Protein AF-A0A8T0W8I3-F1 (afdb_monomer_lite)

Structure (mmCIF, N/CA/C/O backbone):
data_AF-A0A8T0W8I3-F1
#
_entry.id   AF-A0A8T0W8I3-F1
#
loop_
_atom_site.group_PDB
_atom_site.id
_atom_site.type_symbol
_atom_site.label_atom_id
_atom_site.label_alt_id
_atom_site.label_comp_id
_atom_site.label_asym_id
_atom_site.label_entity_id
_atom_site.label_seq_id
_atom_site.pdbx_PDB_ins_code
_atom_site.Cartn_x
_atom_site.Cartn_y
_atom_site.Cartn_z
_atom_site.occupancy
_atom_site.B_iso_or_equiv
_atom_site.auth_seq_id
_atom_site.auth_comp_id
_atom_site.auth_asym_id
_atom_site.auth_atom_id
_atom_site.pdbx_PDB_model_num
ATOM 1 N N . MET A 1 1 ? 23.300 -0.339 -20.618 1.00 36.97 1 MET A N 1
ATOM 2 C CA . MET A 1 1 ? 23.600 0.956 -19.968 1.00 36.97 1 MET A CA 1
ATOM 3 C C . MET A 1 1 ? 23.064 0.899 -18.550 1.00 36.97 1 MET A C 1
ATOM 5 O O . MET A 1 1 ? 21.862 0.746 -18.392 1.00 36.97 1 MET A O 1
ATOM 9 N N . SER A 1 2 ? 23.923 0.963 -17.535 1.00 38.09 2 SER A N 1
ATOM 10 C CA . SER A 1 2 ? 23.492 1.137 -16.144 1.00 38.09 2 SER A CA 1
ATOM 11 C C . SER A 1 2 ? 23.072 2.594 -15.951 1.00 38.09 2 SER A C 1
ATOM 13 O O . SER A 1 2 ? 23.920 3.484 -15.965 1.00 38.09 2 SER A O 1
ATOM 15 N N . ARG A 1 3 ? 21.769 2.856 -15.832 1.00 52.81 3 ARG A N 1
ATOM 16 C CA . ARG A 1 3 ? 21.274 4.161 -15.380 1.00 52.81 3 ARG A CA 1
ATOM 17 C C . ARG A 1 3 ? 21.563 4.256 -13.879 1.00 52.81 3 ARG A C 1
ATOM 19 O O . ARG A 1 3 ? 21.028 3.466 -13.110 1.00 52.81 3 ARG A O 1
ATOM 26 N N . SER A 1 4 ? 22.452 5.159 -13.474 1.00 56.16 4 SER A N 1
ATOM 27 C CA . SER A 1 4 ? 22.693 5.480 -12.063 1.00 56.16 4 SER A CA 1
ATOM 28 C C . SER A 1 4 ? 21.771 6.623 -11.643 1.00 56.16 4 SER A C 1
ATOM 30 O O . SER A 1 4 ? 21.795 7.679 -12.275 1.00 56.16 4 SER A O 1
ATOM 32 N N . TYR A 1 5 ? 20.983 6.429 -10.587 1.00 64.94 5 TYR A N 1
ATOM 33 C CA . TYR A 1 5 ? 20.213 7.504 -9.955 1.00 64.94 5 TYR A CA 1
ATOM 34 C C . TYR A 1 5 ? 21.113 8.322 -9.035 1.00 64.94 5 TYR A C 1
ATOM 36 O O . TYR A 1 5 ? 21.980 7.760 -8.364 1.00 64.94 5 TYR A O 1
ATOM 44 N N . SER A 1 6 ? 20.924 9.643 -9.006 1.00 74.88 6 SER A N 1
ATOM 45 C CA . SER A 1 6 ? 21.631 10.482 -8.041 1.00 74.88 6 SER A CA 1
ATOM 46 C C . SER A 1 6 ? 21.095 10.221 -6.631 1.00 74.88 6 SER A C 1
ATOM 48 O O . SER A 1 6 ? 19.926 9.878 -6.435 1.00 74.88 6 SER A O 1
ATOM 50 N N . VAL A 1 7 ? 21.957 10.415 -5.631 1.00 73.00 7 VAL A N 1
ATOM 51 C CA . VAL A 1 7 ? 21.582 10.346 -4.208 1.00 73.00 7 VAL A CA 1
ATOM 52 C C . VAL A 1 7 ? 20.456 11.339 -3.890 1.00 73.00 7 VAL A C 1
ATOM 54 O O . VAL A 1 7 ? 19.600 11.066 -3.054 1.00 73.00 7 VAL A O 1
ATOM 57 N N . GLU A 1 8 ? 20.420 12.467 -4.598 1.00 75.12 8 GLU A N 1
ATOM 58 C CA . GLU A 1 8 ? 19.401 13.509 -4.462 1.00 75.12 8 GLU A CA 1
ATOM 59 C C . GLU A 1 8 ? 18.028 13.023 -4.938 1.00 75.12 8 GLU A C 1
ATOM 61 O O . GLU A 1 8 ? 17.061 13.116 -4.186 1.00 75.12 8 GLU A O 1
ATOM 66 N N . SER A 1 9 ? 17.939 12.420 -6.131 1.00 71.75 9 SER A N 1
ATOM 67 C CA . SER A 1 9 ? 16.687 11.833 -6.630 1.00 71.75 9 SER A CA 1
ATOM 68 C C . SER A 1 9 ? 16.174 10.720 -5.716 1.00 71.75 9 SER A C 1
ATOM 70 O O . SER A 1 9 ? 14.971 10.606 -5.496 1.00 71.75 9 SER A O 1
ATOM 72 N N . TRP A 1 10 ? 17.086 9.930 -5.142 1.00 72.81 10 TRP A N 1
ATOM 73 C CA . TRP A 1 10 ? 16.738 8.894 -4.172 1.00 72.81 10 TRP A CA 1
ATOM 74 C C . TRP A 1 10 ? 16.180 9.462 -2.868 1.00 72.81 10 TRP A C 1
ATOM 76 O O . TRP A 1 10 ? 15.162 8.995 -2.360 1.00 72.81 10 TRP A O 1
ATOM 86 N N . SER A 1 11 ? 16.839 10.493 -2.342 1.00 74.06 11 SER A N 1
ATOM 87 C CA . SER A 1 11 ? 16.438 11.153 -1.100 1.00 74.06 11 SER A CA 1
ATOM 88 C C . SER A 1 11 ? 15.069 11.812 -1.246 1.00 74.06 11 SER A C 1
ATOM 90 O O . SER A 1 11 ? 14.241 11.679 -0.350 1.00 74.06 11 SER A O 1
ATOM 92 N N . LEU A 1 12 ? 14.801 12.433 -2.398 1.00 75.94 12 LEU A N 1
ATOM 93 C CA . LEU A 1 12 ? 13.505 13.027 -2.731 1.00 75.94 12 LEU A CA 1
ATOM 94 C C . LEU A 1 12 ? 12.388 11.979 -2.828 1.00 75.94 12 LEU A C 1
ATOM 96 O O . LEU A 1 12 ? 11.331 12.167 -2.228 1.00 75.94 12 LEU A O 1
ATOM 100 N N . LEU A 1 13 ? 12.621 10.862 -3.531 1.00 76.69 13 LEU A N 1
ATOM 101 C CA . LEU A 1 13 ? 11.651 9.762 -3.613 1.00 76.69 13 LEU A CA 1
ATOM 102 C C . LEU A 1 13 ? 11.332 9.213 -2.218 1.00 76.69 13 LEU A C 1
ATOM 104 O O . LEU A 1 13 ? 10.164 9.043 -1.868 1.00 76.69 13 LEU A O 1
ATOM 108 N N . ASN A 1 14 ? 12.369 8.968 -1.415 1.00 78.00 14 ASN A N 1
ATOM 109 C CA . ASN A 1 14 ? 12.210 8.472 -0.057 1.00 78.00 14 ASN A CA 1
ATOM 110 C C . ASN A 1 14 ? 11.457 9.471 0.826 1.00 78.00 14 ASN A C 1
ATOM 112 O O . ASN A 1 14 ? 10.532 9.077 1.529 1.00 78.00 14 ASN A O 1
ATOM 116 N N . GLU A 1 15 ? 11.806 10.756 0.793 1.00 76.38 15 GLU A N 1
ATOM 117 C CA . GLU A 1 15 ? 11.135 11.767 1.611 1.00 76.38 15 GLU A CA 1
ATOM 118 C C . GLU A 1 15 ? 9.656 11.930 1.239 1.00 76.38 15 GLU A C 1
ATOM 120 O O . GLU A 1 15 ? 8.814 12.002 2.137 1.00 76.38 15 GLU A O 1
ATOM 125 N N . SER A 1 16 ? 9.346 11.925 -0.059 1.00 74.06 16 SER A N 1
ATOM 126 C CA . SER A 1 16 ? 7.979 12.061 -0.561 1.00 74.06 16 SER A CA 1
ATOM 127 C C . SER A 1 16 ? 7.134 10.825 -0.232 1.00 74.06 16 SER A C 1
ATOM 129 O O . SER A 1 16 ? 6.156 10.909 0.509 1.00 74.06 16 SER A O 1
ATOM 131 N N . MET A 1 17 ? 7.560 9.643 -0.688 1.00 80.00 17 MET A N 1
ATOM 132 C CA . MET A 1 17 ? 6.726 8.438 -0.640 1.00 80.00 17 MET A CA 1
ATOM 133 C C . MET A 1 17 ? 6.703 7.772 0.734 1.00 80.00 17 MET A C 1
ATOM 135 O O . MET A 1 17 ? 5.687 7.198 1.127 1.00 80.00 17 MET A O 1
ATOM 139 N N . SER A 1 18 ? 7.788 7.849 1.515 1.00 78.06 18 SER A N 1
ATOM 140 C CA . SER A 1 18 ? 7.810 7.204 2.835 1.00 78.06 18 SER A CA 1
ATOM 141 C C . SER A 1 18 ? 6.768 7.805 3.782 1.00 78.06 18 SER A C 1
ATOM 143 O O . SER A 1 18 ? 6.254 7.094 4.646 1.00 78.06 18 SER A O 1
ATOM 145 N N . ARG A 1 19 ? 6.414 9.085 3.625 1.00 82.75 19 ARG A N 1
ATOM 146 C CA . ARG A 1 19 ? 5.369 9.767 4.410 1.00 82.75 19 ARG A CA 1
ATOM 147 C C . ARG A 1 19 ? 3.953 9.477 3.912 1.00 82.75 19 ARG A C 1
ATOM 149 O O . ARG A 1 19 ? 2.995 9.766 4.623 1.00 82.75 19 ARG A O 1
ATOM 156 N N . SER A 1 20 ? 3.823 8.875 2.737 1.00 87.31 20 SER A N 1
ATOM 157 C CA . SER A 1 20 ? 2.546 8.474 2.146 1.00 87.31 20 SER A CA 1
ATOM 158 C C . SER A 1 20 ? 2.188 7.021 2.442 1.00 87.31 20 SER A C 1
ATOM 160 O O . SER A 1 20 ? 1.061 6.626 2.178 1.00 87.31 20 SER A O 1
ATOM 162 N N . VAL A 1 21 ? 3.097 6.208 2.993 1.00 89.56 21 VAL A N 1
ATOM 163 C CA . VAL A 1 21 ? 2.846 4.776 3.237 1.00 89.56 21 VAL A CA 1
ATOM 164 C C . VAL A 1 21 ? 2.660 4.427 4.712 1.00 89.56 21 VAL A C 1
ATOM 166 O O . VAL A 1 21 ? 3.321 4.972 5.602 1.00 89.56 21 VAL A O 1
ATOM 169 N N . VAL A 1 22 ? 1.776 3.464 4.961 1.00 89.88 22 VAL A N 1
ATOM 170 C CA . VAL A 1 22 ? 1.473 2.882 6.274 1.00 89.88 22 VAL A CA 1
ATOM 171 C C . VAL A 1 22 ? 1.767 1.384 6.278 1.00 89.88 22 VAL A C 1
ATOM 173 O O . VAL A 1 22 ? 1.615 0.710 5.258 1.00 89.88 22 VAL A O 1
ATOM 176 N N . GLN A 1 23 ? 2.114 0.845 7.444 1.00 90.62 23 GLN A N 1
ATOM 177 C CA . GLN A 1 23 ? 2.124 -0.596 7.662 1.00 90.62 23 GLN A CA 1
ATOM 178 C C . GLN A 1 23 ? 0.716 -1.079 8.005 1.00 90.62 23 GLN A C 1
ATOM 180 O O . GLN A 1 23 ? 0.010 -0.464 8.808 1.00 90.62 23 GLN A O 1
ATOM 185 N N . LEU A 1 24 ? 0.344 -2.219 7.437 1.00 90.81 24 LEU A N 1
ATOM 186 C CA . LEU A 1 24 ? -0.882 -2.938 7.734 1.00 90.81 24 LEU A CA 1
ATOM 187 C C . LEU A 1 24 ? -0.562 -4.258 8.428 1.00 90.81 24 LEU A C 1
ATOM 189 O O . LEU A 1 24 ? 0.403 -4.946 8.090 1.00 90.81 24 LEU A O 1
ATOM 193 N N . ALA A 1 25 ? -1.408 -4.617 9.380 1.00 88.88 25 ALA A N 1
ATOM 194 C CA . ALA A 1 25 ? -1.363 -5.873 10.103 1.00 88.88 25 ALA A CA 1
ATOM 195 C C . ALA A 1 25 ? -2.777 -6.450 10.176 1.00 88.88 25 ALA A C 1
ATOM 197 O O . ALA A 1 25 ? -3.692 -5.818 10.700 1.00 88.88 25 ALA A O 1
ATOM 198 N N . VAL A 1 26 ? -2.967 -7.654 9.650 1.00 87.06 26 VAL A N 1
ATOM 199 C CA . VAL A 1 26 ? -4.217 -8.405 9.785 1.00 87.06 26 VAL A CA 1
ATOM 200 C C . VAL A 1 26 ? -4.067 -9.372 10.949 1.00 87.06 26 VAL A C 1
ATOM 202 O O . VAL A 1 26 ? -3.159 -10.203 10.960 1.00 87.06 26 VAL A O 1
ATOM 205 N N . CYS A 1 27 ? -4.969 -9.281 11.920 1.00 85.25 27 CYS A N 1
ATOM 206 C CA . CYS A 1 27 ? -4.972 -10.085 13.141 1.00 85.25 27 CYS A CA 1
ATOM 207 C C . CYS A 1 27 ? -6.260 -10.911 13.230 1.00 85.25 27 CYS A C 1
ATOM 209 O O . CYS A 1 27 ? -7.306 -10.470 12.763 1.00 85.25 27 CYS A O 1
ATOM 211 N N . LYS A 1 28 ? -6.202 -12.102 13.842 1.00 80.88 28 LYS A N 1
ATOM 212 C CA . LYS A 1 28 ? -7.385 -12.942 14.109 1.00 80.88 28 LYS A CA 1
ATOM 213 C C . LYS A 1 28 ? -7.925 -12.680 15.520 1.00 80.88 28 LYS A C 1
ATOM 215 O O . LYS A 1 28 ? -7.239 -12.961 16.504 1.00 80.88 28 LYS A O 1
ATOM 220 N N . GLY A 1 29 ? -9.163 -12.218 15.627 1.00 71.38 29 GLY A N 1
ATOM 221 C CA . GLY A 1 29 ? -9.808 -11.781 16.864 1.00 71.38 29 GLY A CA 1
ATOM 222 C C . GLY A 1 29 ? -9.094 -10.582 17.491 1.00 71.38 29 GLY A C 1
ATOM 223 O O . GLY A 1 29 ? -8.483 -9.772 16.799 1.00 71.38 29 GLY A O 1
ATOM 224 N N . ASP A 1 30 ? -9.104 -10.509 18.823 1.00 66.50 30 ASP A N 1
ATOM 225 C CA . ASP A 1 30 ? -8.306 -9.543 19.602 1.00 66.50 30 ASP A CA 1
ATOM 226 C C . ASP A 1 30 ? -6.880 -10.044 19.902 1.00 66.50 30 ASP A C 1
ATOM 228 O O . ASP A 1 30 ? -6.172 -9.490 20.746 1.00 66.50 30 ASP A O 1
ATOM 232 N N . ARG A 1 31 ? -6.426 -11.128 19.250 1.00 57.41 31 ARG A N 1
ATOM 233 C CA . ARG A 1 31 ? -5.055 -11.613 19.446 1.00 57.41 31 ARG A CA 1
ATOM 234 C C . ARG A 1 31 ? -4.078 -10.642 18.782 1.00 57.41 31 ARG A C 1
ATOM 236 O O . ARG A 1 31 ? -4.077 -10.488 17.569 1.00 57.41 31 ARG A O 1
ATOM 243 N N . MET A 1 32 ? -3.185 -10.079 19.595 1.00 63.25 32 MET A N 1
ATOM 244 C CA . MET A 1 32 ? -2.124 -9.114 19.247 1.00 63.25 32 MET A CA 1
ATOM 245 C C . MET A 1 32 ? -1.042 -9.643 18.274 1.00 63.25 32 MET A C 1
ATOM 247 O O . MET A 1 32 ? -0.009 -9.000 18.095 1.00 63.25 32 MET A O 1
ATOM 251 N N . LEU A 1 33 ? -1.208 -10.839 17.693 1.00 74.44 33 LEU A N 1
ATOM 252 C CA . LEU A 1 33 ? -0.243 -11.418 16.758 1.00 74.44 33 LEU A CA 1
ATOM 253 C C . LEU A 1 33 ? -0.790 -11.343 15.325 1.00 74.44 33 LEU A C 1
ATOM 255 O O . LEU A 1 33 ? -1.791 -12.004 15.030 1.00 74.44 33 LEU A O 1
ATOM 259 N N . PRO A 1 34 ? -0.134 -10.580 14.435 1.00 79.44 34 PRO A N 1
ATOM 260 C CA . PRO A 1 34 ? -0.536 -10.488 13.041 1.00 79.44 34 PRO A CA 1
ATOM 261 C C . PRO A 1 34 ? -0.335 -11.825 12.332 1.00 79.44 34 PRO A C 1
ATOM 263 O O . PRO A 1 34 ? 0.713 -12.461 12.458 1.00 79.44 34 PRO A O 1
ATOM 266 N N . VAL A 1 35 ? -1.351 -12.239 11.578 1.00 83.50 35 VAL A N 1
ATOM 267 C CA . VAL A 1 35 ? -1.298 -13.401 10.680 1.00 83.50 35 VAL A CA 1
ATOM 268 C C . VAL A 1 35 ? -0.806 -13.020 9.287 1.00 83.50 35 VAL A C 1
ATOM 270 O O . VAL A 1 35 ? -0.357 -13.881 8.539 1.00 83.50 35 VAL A O 1
ATOM 273 N N . HIS A 1 36 ? -0.905 -11.738 8.935 1.00 85.06 36 HIS A N 1
ATOM 274 C CA . HIS A 1 36 ? -0.471 -11.205 7.656 1.00 85.06 36 HIS A CA 1
ATOM 275 C C . HIS A 1 36 ? -0.073 -9.739 7.818 1.00 85.06 36 HIS A C 1
ATOM 277 O O . HIS A 1 36 ? -0.707 -8.997 8.572 1.00 85.06 36 HIS A O 1
ATOM 283 N N . PHE A 1 37 ? 0.978 -9.337 7.114 1.00 87.31 37 PHE A N 1
ATOM 284 C CA . PHE A 1 37 ? 1.423 -7.953 7.032 1.00 87.31 37 PHE A CA 1
ATOM 285 C C . PHE A 1 37 ? 1.183 -7.421 5.631 1.00 87.31 37 PHE A C 1
ATOM 287 O O . PHE A 1 37 ? 1.079 -8.187 4.681 1.00 87.31 37 PHE A O 1
ATOM 294 N N . GLY A 1 38 ? 1.125 -6.105 5.518 1.00 90.88 38 GLY A N 1
ATOM 295 C CA . GLY A 1 38 ? 1.037 -5.434 4.241 1.00 90.88 38 GLY A CA 1
ATOM 296 C C . GLY A 1 38 ? 1.441 -3.981 4.344 1.00 90.88 38 GLY A C 1
ATOM 297 O O . GLY A 1 38 ? 1.817 -3.477 5.407 1.00 90.88 38 GLY A O 1
ATOM 298 N N . THR A 1 39 ? 1.295 -3.303 3.222 1.00 92.81 39 THR A N 1
ATOM 299 C CA . THR A 1 39 ? 1.475 -1.868 3.090 1.00 92.81 39 THR A CA 1
ATOM 300 C C . THR A 1 39 ? 0.191 -1.270 2.524 1.00 92.81 39 THR A C 1
ATOM 302 O O . THR A 1 39 ? -0.533 -1.898 1.747 1.00 92.81 39 THR A O 1
ATOM 305 N N . GLY A 1 40 ? -0.118 -0.054 2.953 1.00 92.31 40 GLY A N 1
ATOM 306 C CA . GLY A 1 40 ? -1.142 0.773 2.334 1.00 92.31 40 GLY A CA 1
ATOM 307 C C . GLY A 1 40 ? -0.588 2.150 2.013 1.00 92.31 40 GLY A C 1
ATOM 308 O O . GLY A 1 40 ? 0.393 2.587 2.620 1.00 92.31 40 GLY A O 1
ATOM 309 N N . ILE A 1 41 ? -1.230 2.836 1.077 1.00 91.25 41 ILE A N 1
ATOM 310 C CA . ILE A 1 41 ? -0.898 4.209 0.706 1.00 91.25 41 ILE A CA 1
ATOM 311 C C . ILE A 1 41 ? -2.009 5.166 1.122 1.00 91.25 41 ILE A C 1
ATOM 313 O O . ILE A 1 41 ? -3.189 4.882 0.946 1.00 91.25 41 ILE A O 1
ATOM 317 N N . ILE A 1 42 ? -1.634 6.295 1.709 1.00 90.38 42 ILE A N 1
ATOM 318 C CA . ILE A 1 42 ? -2.545 7.323 2.197 1.00 90.38 42 ILE A CA 1
ATOM 319 C C . ILE A 1 42 ? -3.049 8.132 1.000 1.00 90.38 42 ILE A C 1
ATOM 321 O O . ILE A 1 42 ? -2.285 8.850 0.356 1.00 90.38 42 ILE A O 1
ATOM 325 N N . LEU A 1 43 ? -4.350 8.036 0.732 1.00 89.12 43 LEU A N 1
ATOM 326 C CA . LEU A 1 43 ? -5.025 8.805 -0.314 1.00 89.12 43 LEU A CA 1
ATOM 327 C C . LEU A 1 43 ? -5.378 10.212 0.158 1.00 89.12 43 LEU A C 1
ATOM 329 O O . LEU A 1 43 ? -5.193 11.183 -0.560 1.00 89.12 43 LEU A O 1
ATOM 333 N N . CYS A 1 44 ? -5.926 10.335 1.365 1.00 87.38 44 CYS A N 1
ATOM 334 C CA . CYS A 1 44 ? -6.351 11.624 1.894 1.00 87.38 44 CYS A CA 1
ATOM 335 C C . CYS A 1 44 ? -6.334 11.646 3.421 1.00 87.38 44 CYS A C 1
ATOM 337 O O . CYS A 1 44 ? -6.375 10.608 4.089 1.00 87.38 44 CYS A O 1
ATOM 339 N N . TYR A 1 45 ? -6.289 12.864 3.956 1.00 87.25 45 TYR A N 1
ATOM 340 C CA . TYR A 1 45 ? -6.515 13.159 5.361 1.00 87.25 45 TYR A CA 1
ATOM 341 C C . TYR A 1 45 ? -7.791 13.976 5.504 1.00 87.25 45 TYR A C 1
ATOM 343 O O . TYR A 1 45 ? -7.946 15.019 4.865 1.00 87.25 45 TYR A O 1
ATOM 351 N N . VAL A 1 46 ? -8.689 13.511 6.362 1.00 85.81 46 VAL A N 1
ATOM 352 C CA . VAL A 1 46 ? -9.891 14.239 6.748 1.00 85.81 46 VAL A CA 1
ATOM 353 C C . VAL A 1 46 ? -9.605 14.885 8.105 1.00 85.81 46 VAL A C 1
ATOM 355 O O . VAL A 1 46 ? -9.27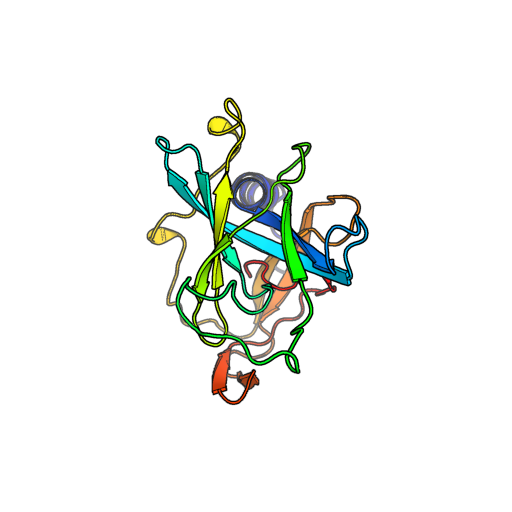8 14.174 9.052 1.00 85.81 46 VAL A O 1
ATOM 358 N N . PRO A 1 47 ? -9.692 16.220 8.237 1.00 81.19 47 PRO A N 1
ATOM 359 C CA . PRO A 1 47 ? -9.396 16.900 9.497 1.00 81.19 47 PRO A CA 1
ATOM 360 C C . PRO A 1 47 ? -10.528 16.795 10.528 1.00 81.19 47 PRO A C 1
ATOM 362 O O . PRO A 1 47 ? -10.286 16.961 11.721 1.00 81.19 47 PRO A O 1
ATOM 365 N N . SER A 1 48 ? -11.764 16.535 10.092 1.00 83.31 48 SER A N 1
ATOM 366 C CA . SER A 1 48 ? -12.917 16.358 10.978 1.00 83.31 48 SER A CA 1
ATOM 367 C C . SER A 1 48 ? -13.925 15.373 10.365 1.00 83.31 48 SER A C 1
ATOM 369 O O . SER A 1 48 ? -14.578 15.732 9.382 1.00 83.31 48 SER A O 1
ATOM 371 N N . PRO A 1 49 ? -14.058 14.143 10.905 1.00 83.06 49 PRO A N 1
ATOM 372 C CA . PRO A 1 49 ? -13.247 13.567 11.988 1.00 83.06 49 PRO A CA 1
ATOM 373 C C . PRO A 1 49 ? -11.782 13.382 11.560 1.00 83.06 49 PRO A C 1
ATOM 375 O O . PRO A 1 49 ? -11.533 13.168 10.382 1.00 83.06 49 PRO A O 1
ATOM 378 N N . SER A 1 50 ? -10.827 13.450 12.499 1.00 88.81 50 SER A N 1
ATOM 379 C CA . SER A 1 50 ? -9.397 13.245 12.204 1.00 88.81 50 SER A CA 1
ATOM 380 C C . SER A 1 50 ? -9.132 11.789 11.798 1.00 88.81 50 SER A C 1
ATOM 382 O O . SER A 1 50 ? -9.057 10.889 12.642 1.00 88.81 50 SER A O 1
ATOM 384 N N . CYS A 1 51 ? -9.048 11.532 10.494 1.00 90.56 51 CYS A N 1
ATOM 385 C CA . CYS A 1 51 ? -8.816 10.199 9.946 1.00 90.56 51 CYS A CA 1
ATOM 386 C C . CYS A 1 51 ? -8.056 10.238 8.619 1.00 90.56 51 CYS A C 1
ATOM 388 O O . CYS A 1 51 ? -7.985 11.262 7.942 1.00 90.56 51 CYS A O 1
ATOM 390 N N . ILE A 1 52 ? -7.483 9.097 8.252 1.00 90.69 52 ILE A N 1
ATOM 391 C CA . ILE A 1 52 ? -6.839 8.881 6.956 1.00 90.69 52 ILE A CA 1
ATOM 392 C C . ILE A 1 52 ? -7.598 7.832 6.156 1.00 90.69 52 ILE A C 1
ATOM 394 O O . ILE A 1 52 ? -8.060 6.836 6.719 1.00 90.69 52 ILE A O 1
ATOM 398 N N . ALA A 1 53 ? -7.683 8.048 4.845 1.00 91.94 53 ALA A N 1
ATOM 399 C CA . ALA A 1 53 ? -8.090 7.028 3.889 1.00 91.94 53 ALA A CA 1
ATOM 400 C C . ALA A 1 53 ? -6.846 6.356 3.303 1.00 91.94 53 ALA A C 1
ATOM 402 O O . ALA A 1 53 ? -5.900 7.033 2.898 1.00 91.94 53 ALA A O 1
ATOM 403 N N . ILE A 1 54 ? -6.849 5.029 3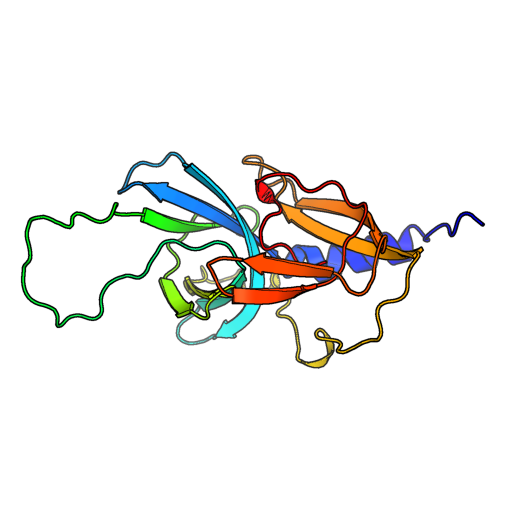.266 1.00 92.69 54 ILE A N 1
ATOM 404 C CA . ILE A 1 54 ? -5.709 4.202 2.882 1.00 92.69 54 ILE A CA 1
ATOM 405 C C . ILE A 1 54 ? -6.148 3.261 1.765 1.00 92.69 54 ILE A C 1
ATOM 407 O O . ILE A 1 54 ? -7.060 2.464 1.969 1.00 92.69 54 ILE A O 1
ATOM 411 N N . LEU A 1 55 ? -5.484 3.312 0.616 1.00 92.75 55 LEU A N 1
ATOM 412 C CA . LEU A 1 55 ? -5.647 2.341 -0.461 1.00 92.75 55 LEU A CA 1
ATOM 413 C C . LEU A 1 55 ? -4.686 1.170 -0.261 1.00 92.75 55 LEU A C 1
ATOM 415 O O . LEU A 1 55 ? -3.512 1.360 0.059 1.00 92.75 55 LEU A O 1
ATOM 419 N N . THR A 1 56 ? -5.179 -0.048 -0.444 1.00 92.44 56 THR A N 1
ATOM 420 C CA . THR A 1 56 ? -4.374 -1.269 -0.350 1.00 92.44 56 THR A CA 1
ATOM 421 C C . THR A 1 56 ? -5.075 -2.432 -1.052 1.00 92.44 56 THR A C 1
ATOM 423 O O . THR A 1 56 ? -6.265 -2.369 -1.350 1.00 92.44 56 THR A O 1
ATOM 426 N N . THR A 1 57 ? -4.360 -3.531 -1.273 1.00 89.12 57 THR A N 1
ATOM 427 C CA . THR A 1 57 ? -4.940 -4.838 -1.631 1.00 89.12 57 THR A CA 1
ATOM 428 C C . THR A 1 57 ? -5.108 -5.756 -0.412 1.00 89.12 57 THR A C 1
ATOM 430 O O . THR A 1 57 ? -5.656 -6.860 -0.520 1.00 89.12 57 THR A O 1
ATOM 433 N N . VAL A 1 58 ? -4.612 -5.327 0.755 1.00 84.56 58 VAL A N 1
ATOM 434 C CA . VAL A 1 58 ? -4.609 -6.089 2.007 1.00 84.56 58 VAL A CA 1
ATOM 435 C C . VAL A 1 58 ? -5.811 -5.705 2.857 1.00 84.56 58 VAL A C 1
ATOM 437 O O . VAL A 1 58 ? -5.886 -4.613 3.411 1.00 84.56 58 VAL A O 1
ATOM 440 N N . THR A 1 59 ? -6.756 -6.629 3.010 1.00 71.69 59 THR A N 1
ATOM 441 C CA . THR A 1 59 ? -7.896 -6.428 3.906 1.00 71.69 59 THR A CA 1
ATOM 442 C C . THR A 1 59 ? -8.457 -7.745 4.43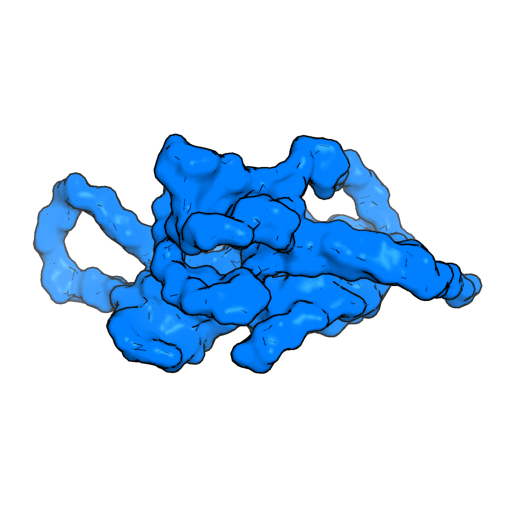1 1.00 71.69 59 THR A C 1
ATOM 444 O O . THR A 1 59 ? -8.294 -8.802 3.819 1.00 71.69 59 THR A O 1
ATOM 447 N N . CYS A 1 60 ? -9.166 -7.660 5.553 1.00 69.00 60 CYS A N 1
ATOM 448 C CA . CYS A 1 60 ? -10.044 -8.710 6.051 1.00 69.00 60 CYS A CA 1
ATOM 449 C C . CYS A 1 60 ? -11.385 -8.636 5.301 1.00 69.00 60 CYS A C 1
ATOM 451 O O . CYS A 1 60 ? -11.826 -7.552 4.916 1.00 69.00 60 CYS A O 1
ATOM 453 N N . ALA A 1 61 ? -12.053 -9.770 5.072 1.00 55.00 61 ALA A N 1
ATOM 454 C CA . ALA A 1 61 ? -13.427 -9.744 4.567 1.00 55.00 61 ALA A CA 1
ATOM 455 C C . ALA A 1 61 ? -14.348 -8.978 5.546 1.00 55.00 61 ALA A C 1
ATOM 457 O O . ALA A 1 61 ? -14.116 -8.993 6.750 1.00 55.00 61 ALA A O 1
ATOM 458 N N . GLU A 1 62 ? -15.334 -8.274 4.992 1.00 53.25 62 GLU A N 1
ATOM 459 C CA . GLU A 1 62 ? -16.103 -7.174 5.592 1.00 53.25 62 GLU A CA 1
ATOM 460 C C . GLU A 1 62 ? -16.691 -7.420 6.991 1.00 53.25 62 GLU A C 1
ATOM 462 O O . GLU A 1 62 ? -17.191 -8.499 7.311 1.00 53.25 62 GLU A O 1
ATOM 467 N N . ASN A 1 63 ? -16.736 -6.337 7.780 1.00 41.56 63 ASN A N 1
ATOM 468 C CA . ASN A 1 63 ? -17.745 -6.171 8.822 1.00 41.56 63 ASN A CA 1
ATOM 469 C C . ASN A 1 63 ? -19.117 -6.165 8.129 1.00 41.56 63 ASN A C 1
ATOM 471 O O . ASN A 1 63 ? -19.349 -5.305 7.283 1.00 41.56 63 ASN A O 1
ATOM 475 N N . ARG A 1 64 ? -20.012 -7.094 8.489 1.00 40.97 64 ARG A N 1
ATOM 476 C CA . ARG A 1 64 ? -21.411 -7.065 8.039 1.00 40.97 64 ARG A CA 1
ATOM 477 C C . ARG A 1 64 ? -22.028 -5.689 8.314 1.00 40.97 64 ARG A C 1
ATOM 479 O O . ARG A 1 64 ? -21.876 -5.150 9.415 1.00 40.97 64 ARG A O 1
ATOM 486 N N . GLU A 1 65 ? -22.771 -5.163 7.343 1.00 36.50 65 GLU A N 1
ATOM 487 C CA . GLU A 1 65 ? -23.792 -4.155 7.610 1.00 36.50 65 GLU A CA 1
ATOM 488 C C . GLU A 1 65 ? -24.739 -4.704 8.690 1.00 36.50 65 GLU A C 1
ATOM 490 O O . GLU A 1 65 ? -25.107 -5.882 8.688 1.00 36.50 65 GLU A O 1
ATOM 495 N N . LYS A 1 66 ? -25.096 -3.872 9.674 1.00 38.69 66 LYS A N 1
ATOM 496 C CA . LYS A 1 66 ? -26.108 -4.227 10.677 1.00 38.69 66 LYS A CA 1
ATOM 497 C C . LYS A 1 66 ? -27.425 -4.509 9.946 1.00 38.69 66 LYS A C 1
ATOM 499 O O . LYS A 1 66 ? -28.092 -3.560 9.548 1.00 38.69 66 LYS A O 1
ATOM 504 N N . GLY A 1 67 ? -27.804 -5.777 9.797 1.00 39.81 67 GLY A N 1
ATOM 505 C CA . GLY A 1 67 ? -29.096 -6.121 9.200 1.00 39.81 67 GLY A CA 1
ATOM 506 C C . GLY A 1 67 ? -29.326 -7.580 8.813 1.00 39.81 67 GLY A C 1
ATOM 507 O O . GLY A 1 67 ? -30.478 -7.937 8.610 1.00 39.81 67 GLY A O 1
ATOM 508 N N . GLU A 1 68 ? -28.301 -8.431 8.733 1.00 39.03 68 GLU A N 1
ATOM 509 C CA . GLU A 1 68 ? -28.513 -9.835 8.350 1.00 39.03 68 GLU A CA 1
ATOM 510 C C . GLU A 1 68 ? -28.560 -10.763 9.566 1.00 39.03 68 GLU A C 1
ATOM 512 O O . GLU A 1 68 ? -27.553 -10.957 10.258 1.00 39.03 68 GLU A O 1
ATOM 517 N N . GLU A 1 69 ? -29.767 -11.288 9.793 1.00 42.25 69 GLU A N 1
ATOM 518 C CA . GLU A 1 69 ? -30.157 -12.237 10.833 1.00 42.25 69 GLU A CA 1
ATOM 519 C C . GLU A 1 69 ? -29.294 -13.509 10.868 1.00 42.25 69 GLU A C 1
ATOM 521 O O . GLU A 1 69 ? -28.580 -13.877 9.930 1.00 42.25 69 GLU A O 1
ATOM 526 N N . ASP A 1 70 ? -29.353 -14.122 12.044 1.00 46.25 70 ASP A N 1
ATOM 527 C CA . ASP A 1 70 ? -28.533 -15.208 12.551 1.00 46.25 70 ASP A CA 1
ATOM 528 C C . ASP A 1 70 ? -28.532 -16.468 11.671 1.00 46.25 70 ASP A C 1
ATOM 530 O O . ASP A 1 70 ? -29.550 -17.126 11.494 1.00 46.25 70 ASP A O 1
ATOM 534 N N . ASP A 1 71 ? -27.332 -16.859 11.233 1.00 42.44 71 ASP A N 1
ATOM 535 C CA . ASP A 1 71 ? -26.993 -18.236 10.864 1.00 42.44 71 ASP A CA 1
ATOM 536 C C . ASP A 1 71 ? -25.736 -18.616 11.666 1.00 42.44 71 ASP A C 1
ATOM 538 O O . ASP A 1 71 ? -24.612 -18.204 11.349 1.00 42.44 71 ASP A O 1
ATOM 542 N N . GLU A 1 72 ? -25.925 -19.377 12.748 1.00 43.75 72 GLU A N 1
ATOM 543 C CA . GLU A 1 72 ? -24.892 -19.740 13.734 1.00 43.75 72 GLU A CA 1
ATOM 544 C C . GLU A 1 72 ? -23.731 -20.601 13.173 1.00 43.75 72 GLU A C 1
ATOM 546 O O . GLU A 1 72 ? -22.736 -20.822 13.866 1.00 43.75 72 GLU A O 1
ATOM 551 N N . GLU A 1 73 ? -23.777 -21.033 11.907 1.00 40.06 73 GLU A N 1
ATOM 552 C CA . GLU A 1 73 ? -22.731 -21.858 11.273 1.00 40.06 73 GLU A CA 1
ATOM 553 C C . GLU A 1 73 ? -21.657 -21.082 10.488 1.00 40.06 73 GLU A C 1
ATOM 555 O O . GLU A 1 73 ? -20.673 -21.671 10.035 1.00 40.06 73 GLU A O 1
ATOM 560 N N . LYS A 1 74 ? -21.750 -19.752 10.371 1.00 43.16 74 LYS A N 1
ATOM 561 C CA . LYS A 1 74 ? -20.684 -18.928 9.767 1.00 43.16 74 LYS A CA 1
ATOM 562 C C . LYS A 1 74 ? -20.102 -17.940 10.771 1.00 43.16 74 LYS A C 1
ATOM 564 O O . LYS A 1 74 ? -20.146 -16.730 10.562 1.00 43.16 74 LYS A O 1
ATOM 569 N N . LYS A 1 75 ? -19.400 -18.450 11.791 1.00 47.12 75 LYS A N 1
ATOM 570 C CA . LYS A 1 75 ? -18.266 -17.712 12.382 1.00 47.12 75 LYS A CA 1
ATOM 571 C C . LYS A 1 75 ? -17.158 -17.601 11.326 1.00 47.12 75 LYS A C 1
ATOM 573 O O . LYS A 1 75 ? -16.125 -18.255 11.429 1.00 47.12 75 LYS A O 1
ATOM 578 N N . LYS A 1 76 ? -17.398 -16.813 10.268 1.00 50.88 76 LYS A N 1
ATOM 579 C CA . LYS A 1 76 ? -16.330 -16.311 9.401 1.00 50.88 76 LYS A CA 1
ATOM 580 C C . LYS A 1 76 ? -15.355 -15.618 10.343 1.00 50.88 76 LYS A C 1
ATOM 582 O O . LYS A 1 76 ? -15.760 -14.756 11.116 1.00 50.88 76 LYS A O 1
ATOM 587 N N . ASP A 1 77 ? -14.128 -16.115 10.356 1.00 55.06 77 ASP A N 1
ATOM 588 C CA . ASP A 1 77 ? -13.066 -15.705 11.262 1.00 55.06 77 ASP A CA 1
ATOM 589 C C . ASP A 1 77 ? -13.056 -14.181 11.508 1.00 55.06 77 ASP A C 1
ATOM 591 O O . ASP A 1 77 ? -13.043 -13.407 10.553 1.00 55.06 77 ASP A O 1
ATOM 595 N N . ASP A 1 78 ? -13.062 -13.762 12.783 1.00 75.62 78 ASP A N 1
ATOM 596 C CA . ASP A 1 78 ? -13.067 -12.353 13.230 1.00 75.62 78 ASP A CA 1
ATOM 597 C C . ASP A 1 78 ? -11.728 -11.670 12.910 1.00 75.62 78 ASP A C 1
ATOM 599 O O . ASP A 1 78 ? -10.936 -11.375 13.799 1.00 75.62 78 ASP A O 1
ATOM 603 N N . TYR A 1 79 ? -11.389 -11.505 11.636 1.00 81.31 79 TYR A N 1
ATOM 604 C CA . TYR A 1 79 ? -10.157 -10.841 11.236 1.00 81.31 79 TYR A CA 1
ATOM 605 C C . TYR A 1 79 ? -10.316 -9.318 11.304 1.00 81.31 79 TYR A C 1
ATOM 607 O O . TYR A 1 79 ? -11.286 -8.749 10.802 1.00 81.31 79 TYR A O 1
ATOM 615 N N . LYS A 1 80 ? -9.337 -8.644 11.912 1.00 85.50 80 LYS A N 1
ATOM 616 C CA . LYS A 1 80 ? -9.295 -7.185 12.070 1.00 85.50 80 LYS A CA 1
ATOM 617 C C . LYS A 1 80 ? -8.020 -6.639 11.440 1.00 85.50 80 LYS A C 1
ATOM 619 O O . LYS A 1 80 ? -6.936 -7.173 11.67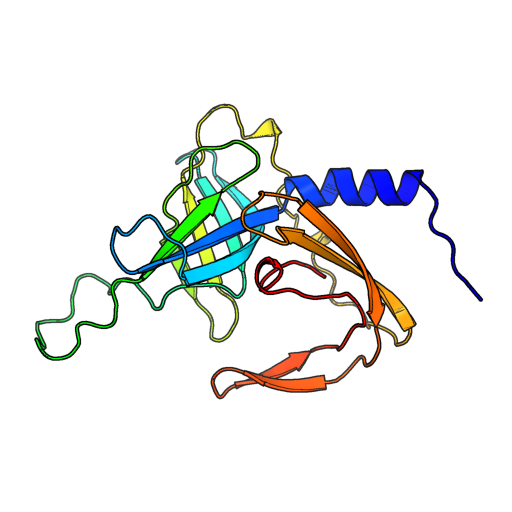5 1.00 85.50 80 LYS A O 1
ATOM 624 N N . THR A 1 81 ? -8.152 -5.557 10.675 1.00 88.69 81 THR A N 1
ATOM 625 C CA . THR A 1 81 ? -7.009 -4.834 10.108 1.00 88.69 81 THR A CA 1
ATOM 626 C C . THR A 1 81 ? -6.596 -3.702 11.042 1.00 88.69 81 THR A C 1
ATOM 628 O O . THR A 1 81 ? -7.415 -2.869 11.437 1.00 88.69 81 THR A O 1
ATOM 631 N N . PHE A 1 82 ? -5.313 -3.659 11.368 1.00 88.38 82 PHE A N 1
ATOM 632 C CA . PHE A 1 82 ? -4.666 -2.600 12.123 1.00 88.38 82 PHE A CA 1
ATOM 633 C C . PHE A 1 82 ? -3.676 -1.866 11.227 1.00 88.38 82 PHE A C 1
ATOM 635 O O . PHE A 1 82 ? -3.027 -2.461 10.366 1.00 88.38 82 PHE A O 1
ATOM 642 N N . VAL A 1 83 ? -3.587 -0.561 11.431 1.00 88.56 83 VAL A N 1
ATOM 643 C CA . VAL A 1 83 ? -2.702 0.347 10.714 1.00 88.56 83 VAL A CA 1
ATOM 644 C C . VAL A 1 83 ? -1.682 0.891 11.696 1.00 88.56 83 VAL A C 1
ATOM 646 O O . VAL A 1 83 ? -2.036 1.306 12.803 1.00 88.56 83 VAL A O 1
ATOM 649 N N . LYS A 1 84 ? -0.426 0.941 11.261 1.00 86.25 84 LYS A N 1
ATOM 650 C CA . LYS A 1 84 ? 0.660 1.613 11.965 1.00 86.25 84 LYS A CA 1
ATOM 651 C C . LYS A 1 84 ? 1.369 2.585 11.032 1.00 86.25 84 LYS A C 1
ATOM 653 O O . LYS A 1 84 ? 1.705 2.240 9.901 1.00 86.25 84 LYS A O 1
ATOM 658 N N . PHE A 1 85 ? 1.619 3.797 11.511 1.00 77.81 85 PHE A N 1
ATOM 659 C CA . PHE A 1 85 ? 2.351 4.819 10.769 1.00 77.81 85 PHE A CA 1
ATOM 660 C C . PHE A 1 85 ? 3.525 5.324 11.605 1.00 77.81 85 PHE A C 1
ATOM 662 O O . PHE A 1 85 ? 3.320 5.885 12.675 1.00 77.81 85 PHE A O 1
ATOM 669 N N . GLY A 1 86 ? 4.758 5.115 11.134 1.00 73.00 86 GLY A N 1
ATOM 670 C CA . GLY A 1 86 ? 5.959 5.468 11.901 1.00 73.00 86 GLY A CA 1
ATOM 671 C C . GLY A 1 86 ? 5.936 4.860 13.309 1.00 73.00 86 GLY A C 1
ATOM 672 O O . GLY A 1 86 ? 5.584 3.694 13.478 1.00 73.00 86 GLY A O 1
ATOM 673 N N . ASP A 1 87 ? 6.244 5.676 14.316 1.00 68.88 87 ASP A N 1
ATOM 674 C CA . ASP A 1 87 ? 6.249 5.269 15.727 1.00 68.88 87 ASP A CA 1
ATOM 675 C C . ASP A 1 87 ? 4.860 5.318 16.393 1.00 68.88 87 ASP A C 1
ATOM 677 O O . ASP A 1 87 ? 4.756 5.245 17.619 1.00 68.88 87 ASP A O 1
ATOM 681 N N . PHE A 1 88 ? 3.776 5.474 15.624 1.00 68.06 88 PHE A N 1
ATOM 682 C CA . PHE A 1 88 ? 2.442 5.645 16.205 1.00 68.06 88 PHE A CA 1
ATOM 683 C C . PHE A 1 88 ? 1.927 4.356 16.829 1.00 68.06 88 PHE A C 1
ATOM 685 O O . PHE A 1 88 ? 2.285 3.239 16.445 1.00 68.06 88 PHE A O 1
ATOM 692 N N . GLU A 1 89 ? 1.017 4.543 17.781 1.00 74.75 89 GLU A N 1
ATOM 693 C CA . GLU A 1 89 ? 0.191 3.466 18.298 1.00 74.75 89 GLU A CA 1
ATOM 694 C C . GLU A 1 89 ? -0.636 2.854 17.161 1.00 74.75 89 GLU A C 1
ATOM 696 O O . GLU A 1 89 ? -1.208 3.570 16.336 1.00 74.75 89 GLU A O 1
ATOM 701 N N . GLU A 1 90 ? -0.710 1.527 17.136 1.00 83.88 90 GLU A N 1
ATOM 702 C CA . GLU A 1 90 ? -1.531 0.795 16.177 1.00 83.88 90 GLU A CA 1
ATOM 703 C C . GLU A 1 90 ? -3.004 1.183 16.338 1.00 83.88 90 GLU A C 1
ATOM 705 O O . GLU A 1 90 ? -3.551 1.202 17.445 1.00 83.88 90 GLU A O 1
ATOM 710 N N . LYS A 1 91 ? -3.667 1.498 15.224 1.00 87.50 91 LYS A N 1
ATOM 711 C CA . LYS A 1 91 ? -5.090 1.849 15.206 1.00 87.50 91 LYS A CA 1
ATOM 712 C C . LYS A 1 91 ? -5.866 0.864 14.360 1.00 87.50 91 LYS A C 1
ATOM 714 O O . LYS A 1 91 ? -5.418 0.442 13.298 1.00 87.50 91 LYS A O 1
ATOM 719 N N . ARG A 1 92 ? -7.061 0.505 14.827 1.00 88.56 92 ARG A N 1
ATOM 720 C CA . ARG A 1 92 ? -7.980 -0.315 14.040 1.00 88.56 92 ARG A CA 1
ATOM 721 C C . ARG A 1 92 ? -8.436 0.476 12.818 1.00 88.56 92 ARG A C 1
ATOM 723 O O . ARG A 1 92 ? -8.887 1.613 12.956 1.00 88.56 92 ARG A O 1
ATOM 730 N N . ALA A 1 93 ? -8.348 -0.153 11.655 1.00 90.38 93 ALA A N 1
ATOM 731 C CA . ALA A 1 93 ? -8.882 0.369 10.413 1.00 90.38 93 ALA A CA 1
ATOM 732 C C . ALA A 1 93 ? -10.189 -0.329 10.047 1.00 90.38 93 ALA A C 1
ATOM 734 O O . ALA A 1 93 ? -10.421 -1.495 10.382 1.00 90.38 93 ALA A O 1
ATOM 735 N N . PHE A 1 94 ? -11.043 0.402 9.348 1.00 90.06 94 PHE A N 1
ATOM 736 C CA . PHE A 1 94 ? -12.354 -0.050 8.916 1.00 90.06 94 PHE A CA 1
ATOM 737 C C . PHE A 1 94 ? -12.415 -0.032 7.398 1.00 90.06 94 PHE A C 1
ATOM 739 O O . PHE A 1 94 ? -11.902 0.888 6.771 1.00 90.06 94 PHE A O 1
ATOM 746 N N . VAL A 1 95 ? -13.042 -1.044 6.809 1.00 88.88 95 VAL A N 1
ATOM 747 C CA . VAL A 1 95 ? -13.318 -1.056 5.371 1.00 88.88 95 VAL A CA 1
ATOM 748 C C . VAL A 1 95 ? -14.350 0.030 5.080 1.00 88.88 95 VAL A C 1
ATOM 750 O O . VAL A 1 95 ? -15.432 0.007 5.659 1.00 88.88 95 VAL A O 1
ATOM 753 N N . PHE A 1 96 ? -13.987 0.990 4.232 1.00 87.88 96 PHE A N 1
ATOM 754 C CA . PHE A 1 96 ? -14.883 2.046 3.762 1.00 87.88 96 PHE A CA 1
ATOM 755 C C . PHE A 1 96 ? -15.450 1.715 2.386 1.00 87.88 96 PHE A C 1
ATOM 757 O O . PHE A 1 96 ? -16.651 1.816 2.170 1.00 87.88 96 PHE A O 1
ATOM 764 N N . LEU A 1 97 ? -14.578 1.288 1.474 1.00 87.00 97 LEU A N 1
ATOM 765 C CA . LEU A 1 97 ? -14.949 0.821 0.147 1.00 87.00 97 LEU A CA 1
ATOM 766 C C . LEU A 1 97 ? -14.126 -0.419 -0.166 1.00 87.00 97 LEU A C 1
ATOM 768 O O . LEU A 1 97 ? -12.926 -0.461 0.115 1.00 87.00 97 LEU A O 1
ATOM 772 N N . LYS A 1 98 ? -14.759 -1.417 -0.764 1.00 85.06 98 LYS A N 1
ATOM 773 C CA . LYS A 1 98 ? -14.082 -2.612 -1.231 1.00 85.06 98 LYS A CA 1
ATOM 774 C C . LYS A 1 98 ? -14.499 -2.883 -2.662 1.00 85.06 98 LYS A C 1
ATOM 776 O O . LYS A 1 98 ? -15.681 -3.008 -2.952 1.00 85.06 98 LYS A O 1
ATOM 781 N N . ASP A 1 99 ? -13.497 -2.965 -3.515 1.00 84.00 99 ASP A N 1
ATOM 782 C CA . ASP A 1 99 ? -13.605 -3.541 -4.840 1.00 84.00 99 ASP A CA 1
ATOM 783 C C . ASP A 1 99 ? -13.037 -4.970 -4.800 1.00 84.00 99 ASP A C 1
ATOM 785 O O . ASP A 1 99 ? -12.538 -5.444 -3.767 1.00 84.00 99 ASP A O 1
ATOM 789 N N . SER A 1 100 ? -13.109 -5.686 -5.910 1.00 76.94 100 SER A N 1
ATOM 790 C CA . SER A 1 100 ? -12.638 -7.066 -6.019 1.00 76.94 100 SER A CA 1
ATOM 791 C C . SER A 1 100 ? -11.187 -7.264 -5.563 1.00 76.94 100 SER A C 1
ATOM 793 O O . SER A 1 100 ? -10.855 -8.213 -4.832 1.00 76.94 100 SER A O 1
ATOM 795 N N . ILE A 1 101 ? -10.320 -6.319 -5.927 1.00 82.88 101 ILE A N 1
ATOM 796 C CA . ILE A 1 101 ? -8.875 -6.355 -5.677 1.00 82.88 101 ILE A CA 1
ATOM 797 C C . ILE A 1 101 ? -8.468 -5.264 -4.694 1.00 82.88 101 ILE A C 1
ATOM 799 O O . ILE A 1 101 ? -7.748 -5.545 -3.730 1.00 82.88 101 ILE A O 1
ATOM 803 N N . LEU A 1 102 ? -8.928 -4.035 -4.932 1.00 87.69 102 LEU A N 1
ATOM 804 C CA . LEU A 1 102 ? -8.560 -2.861 -4.152 1.00 87.69 102 LEU A CA 1
ATOM 805 C C . LEU A 1 102 ? -9.511 -2.652 -2.978 1.00 87.69 102 LEU A C 1
ATOM 807 O O . LEU A 1 102 ? -10.694 -2.977 -3.005 1.00 87.69 102 LEU A O 1
ATOM 811 N N . THR A 1 103 ? -8.986 -2.103 -1.897 1.00 90.88 103 THR A N 1
ATOM 812 C CA . THR A 1 103 ? -9.762 -1.760 -0.713 1.00 90.88 103 THR A CA 1
ATOM 813 C C . THR A 1 103 ? -9.310 -0.412 -0.193 1.00 90.88 103 THR A C 1
ATOM 815 O O . THR A 1 103 ? -8.115 -0.157 -0.039 1.00 90.88 103 THR A O 1
ATOM 818 N N . VAL A 1 104 ? -10.287 0.435 0.110 1.00 92.19 104 VAL A N 1
ATOM 819 C CA . VAL A 1 104 ? -10.090 1.676 0.844 1.00 92.19 104 VAL A CA 1
ATOM 820 C C . VAL A 1 104 ? -10.438 1.424 2.303 1.00 92.19 104 VAL A C 1
ATOM 822 O O . VAL A 1 104 ? -11.577 1.102 2.654 1.00 92.19 104 VAL A O 1
ATOM 825 N N . LEU A 1 105 ? -9.436 1.575 3.157 1.00 92.94 105 LEU A N 1
ATOM 826 C CA . LEU A 1 105 ? -9.561 1.524 4.603 1.00 92.94 105 LEU A CA 1
ATOM 827 C C . LEU A 1 105 ? -9.607 2.941 5.172 1.00 92.94 105 LEU A C 1
ATOM 829 O O . LEU A 1 105 ? -8.950 3.843 4.661 1.00 92.94 105 LEU A O 1
ATOM 833 N N . VAL A 1 106 ? -10.325 3.127 6.273 1.00 92.44 106 VAL A N 1
ATOM 834 C CA . VAL A 1 106 ? -10.309 4.359 7.063 1.00 92.44 106 VAL A CA 1
ATOM 835 C C . VAL A 1 106 ? -9.788 4.043 8.455 1.00 92.44 106 VAL A C 1
ATOM 837 O O . VAL A 1 106 ? -10.290 3.137 9.123 1.00 92.44 106 VAL A O 1
ATOM 840 N N . ALA A 1 107 ? -8.782 4.792 8.898 1.00 90.69 107 ALA A N 1
ATOM 841 C CA . ALA A 1 107 ? -8.211 4.672 10.234 1.00 90.69 107 ALA A CA 1
ATOM 842 C C . ALA A 1 107 ? -8.230 6.031 10.949 1.00 90.69 107 ALA A C 1
ATOM 844 O O . ALA A 1 107 ? -7.943 7.054 10.318 1.00 90.69 107 ALA A O 1
ATOM 845 N N . PRO A 1 108 ? -8.560 6.071 12.253 1.00 89.88 108 PRO A N 1
ATOM 846 C CA . PRO A 1 108 ? -8.469 7.299 13.028 1.00 89.88 108 PRO A CA 1
ATOM 847 C C . PRO A 1 108 ? -7.009 7.744 13.110 1.00 89.88 108 PRO A C 1
ATOM 849 O O . PRO A 1 108 ? -6.115 6.925 13.337 1.00 89.88 108 PRO A O 1
ATOM 852 N N . MET A 1 109 ? -6.779 9.043 12.951 1.00 83.62 109 MET A N 1
ATOM 853 C CA . MET A 1 109 ? -5.451 9.630 13.069 1.00 83.62 109 MET A CA 1
ATOM 854 C C . MET A 1 109 ? -5.285 10.222 14.476 1.00 83.62 109 MET A C 1
ATOM 856 O O . MET A 1 109 ? -6.170 10.949 14.934 1.00 83.62 109 MET A O 1
ATOM 860 N N . PRO A 1 110 ? -4.191 9.929 15.203 1.00 69.94 110 PRO A N 1
ATOM 861 C CA . PRO A 1 110 ? -3.903 10.643 16.437 1.00 69.94 110 PRO A CA 1
ATOM 862 C C . PRO A 1 110 ? -3.539 12.098 16.108 1.00 69.94 110 PRO A C 1
ATOM 864 O O . PRO A 1 110 ? -2.796 12.359 15.162 1.00 69.94 110 PRO A O 1
ATOM 867 N N . GLY A 1 111 ? -4.057 13.046 16.891 1.00 72.81 111 GLY A N 1
ATOM 868 C CA . GLY A 1 111 ? -3.795 14.468 16.666 1.00 72.81 111 GLY A CA 1
ATOM 869 C C . GLY A 1 111 ? -2.307 14.820 16.768 1.00 72.81 111 GLY A C 1
ATOM 870 O O . GLY A 1 111 ? -1.585 14.254 17.590 1.00 72.81 111 GLY A O 1
ATOM 871 N N . GLY A 1 112 ? -1.856 15.776 15.954 1.00 71.75 112 GLY A N 1
ATOM 872 C CA . GLY A 1 112 ? -0.474 16.276 15.938 1.00 71.75 112 GLY A CA 1
ATOM 873 C C . GLY A 1 112 ? 0.443 15.603 14.911 1.00 71.75 112 GLY A C 1
ATOM 874 O O . GLY A 1 112 ? 1.595 16.013 14.756 1.00 71.75 112 GLY A O 1
ATOM 875 N N . TYR A 1 113 ? -0.059 14.602 14.191 1.00 72.94 113 TYR A N 1
ATOM 876 C CA . TYR A 1 113 ? 0.687 13.850 13.182 1.00 72.94 113 TYR A CA 1
ATOM 877 C C . TYR A 1 113 ? 0.305 14.179 11.738 1.00 72.94 113 TYR A C 1
ATOM 879 O O . TYR A 1 113 ? 0.881 13.629 10.798 1.00 72.94 113 TYR A O 1
ATOM 887 N N . GLU A 1 114 ? -0.608 15.125 11.548 1.00 75.75 114 GLU A N 1
ATOM 888 C CA . GLU A 1 114 ? -1.110 15.562 10.243 1.00 75.75 114 GLU A CA 1
ATOM 889 C C . GLU A 1 114 ? 0.014 16.115 9.359 1.00 75.75 114 GLU A C 1
ATOM 891 O O . GLU A 1 114 ? -0.022 15.991 8.143 1.00 75.75 114 GLU A O 1
ATOM 896 N N . LYS A 1 115 ? 1.048 16.696 9.976 1.00 74.75 115 LYS A N 1
ATOM 897 C CA . LYS A 1 115 ? 2.214 17.257 9.276 1.00 74.75 115 LYS A CA 1
ATOM 898 C C . LYS A 1 115 ? 3.190 16.196 8.767 1.00 74.75 115 LYS A C 1
ATOM 900 O O . LYS A 1 115 ? 4.061 16.512 7.962 1.00 74.75 115 LYS A O 1
ATOM 905 N N . ASN A 1 116 ? 3.077 14.966 9.266 1.00 76.31 116 ASN A N 1
ATOM 906 C CA . ASN A 1 116 ? 4.008 13.884 8.951 1.00 76.31 116 ASN A CA 1
ATOM 907 C C . ASN A 1 116 ? 3.528 13.018 7.789 1.00 76.31 116 ASN A C 1
ATOM 909 O O . ASN A 1 116 ? 4.279 12.147 7.357 1.00 76.31 116 ASN A O 1
ATOM 913 N N . ILE A 1 117 ? 2.311 13.255 7.298 1.00 78.75 117 ILE A N 1
ATOM 914 C CA . ILE A 1 117 ? 1.744 12.558 6.152 1.00 78.75 117 ILE A CA 1
ATOM 915 C C . ILE A 1 117 ? 1.762 13.441 4.914 1.00 78.75 117 ILE A C 1
ATOM 917 O O . ILE A 1 117 ? 1.556 14.651 4.987 1.00 78.75 117 ILE A O 1
ATOM 921 N N . ILE A 1 118 ? 1.974 12.807 3.769 1.00 81.88 118 ILE A N 1
ATOM 922 C CA . ILE A 1 118 ? 1.800 13.425 2.458 1.00 81.88 118 ILE A CA 1
ATOM 923 C C . ILE A 1 118 ? 0.746 12.582 1.744 1.00 81.88 118 ILE A C 1
ATOM 925 O O . ILE A 1 118 ? 1.072 11.491 1.276 1.00 81.88 118 ILE A O 1
ATOM 929 N N . PRO A 1 119 ? -0.532 12.997 1.734 1.00 77.69 119 PRO A N 1
ATOM 930 C CA . PRO A 1 119 ? -1.528 12.316 0.926 1.00 77.69 119 PRO A CA 1
ATOM 931 C C . PRO A 1 119 ? -1.148 12.384 -0.551 1.00 77.69 119 PRO A C 1
ATOM 933 O O . PRO A 1 119 ? -0.614 13.401 -0.994 1.00 77.69 119 PRO A O 1
ATOM 936 N N . LEU A 1 120 ? -1.440 11.323 -1.298 1.00 78.38 120 LEU A N 1
ATOM 937 C CA . LEU A 1 120 ? -1.317 11.382 -2.748 1.00 78.38 120 LEU A CA 1
ATOM 938 C C . LEU A 1 120 ? -2.382 12.311 -3.336 1.00 78.38 120 LEU A C 1
ATOM 940 O O . LEU A 1 120 ? -3.563 12.207 -3.007 1.00 78.38 120 LEU A O 1
ATOM 944 N N . ASP A 1 121 ? -1.966 13.199 -4.229 1.00 70.44 121 ASP A N 1
ATOM 945 C CA . ASP A 1 121 ? -2.881 13.979 -5.056 1.00 70.44 121 ASP A CA 1
ATOM 946 C C . ASP A 1 121 ? -3.271 13.209 -6.329 1.00 70.44 121 ASP A C 1
ATOM 948 O O . ASP A 1 121 ? -2.733 12.146 -6.637 1.00 70.44 121 ASP A O 1
ATOM 952 N N . GLY A 1 122 ? -4.247 13.728 -7.080 1.00 64.31 122 GLY A N 1
ATOM 953 C CA . GLY A 1 122 ? -4.676 13.101 -8.336 1.00 64.31 122 GLY A CA 1
ATOM 954 C C . GLY A 1 122 ? -3.558 13.019 -9.381 1.00 64.31 122 GLY A C 1
ATOM 955 O O . GLY A 1 122 ? -3.550 12.095 -10.184 1.00 64.31 122 GLY A O 1
ATOM 956 N N . GLU A 1 123 ? -2.589 13.938 -9.332 1.00 66.06 123 GLU A N 1
ATOM 957 C CA . GLU A 1 123 ? -1.408 13.939 -10.206 1.00 66.06 123 GLU A CA 1
ATOM 958 C C . GLU A 1 123 ? -0.387 12.861 -9.820 1.00 66.06 123 GLU A C 1
ATOM 960 O O . GLU A 1 123 ? 0.511 12.564 -10.598 1.00 66.06 123 GLU A O 1
ATOM 965 N N . SER A 1 124 ? -0.527 12.229 -8.655 1.00 68.94 124 SER A N 1
ATOM 966 C CA . SER A 1 124 ? 0.297 11.092 -8.241 1.00 68.94 124 SER A CA 1
ATOM 967 C C . SER A 1 124 ? -0.111 9.778 -8.920 1.00 68.94 124 SER A C 1
ATOM 969 O O . SER A 1 124 ? 0.642 8.804 -8.866 1.00 68.94 124 SER A O 1
ATOM 971 N N . PHE A 1 125 ? -1.285 9.732 -9.561 1.00 73.19 125 PHE A N 1
ATOM 972 C CA . PHE A 1 125 ? -1.784 8.567 -10.291 1.00 73.19 125 PHE A CA 1
ATOM 973 C C . PHE A 1 125 ? -1.646 8.799 -11.792 1.00 73.19 125 PHE A C 1
ATOM 975 O O . PHE A 1 125 ? -2.357 9.610 -12.382 1.00 73.19 125 PHE A O 1
ATOM 982 N N . TYR A 1 126 ? -0.737 8.061 -12.421 1.00 68.44 126 TYR A N 1
ATOM 983 C CA . TYR A 1 126 ? -0.487 8.174 -13.850 1.00 68.44 126 TYR A CA 1
ATOM 984 C C . TYR A 1 126 ? -1.032 6.956 -14.592 1.00 68.44 126 TYR A C 1
ATOM 986 O O . TYR A 1 126 ? -0.566 5.837 -14.387 1.00 68.44 126 TYR A O 1
ATOM 994 N N . GLU A 1 127 ? -1.955 7.186 -15.525 1.00 64.56 127 GLU A N 1
ATOM 995 C CA . GLU A 1 127 ? -2.176 6.263 -16.639 1.00 64.56 127 GLU A CA 1
ATOM 996 C C . GLU A 1 127 ? -1.060 6.496 -17.664 1.00 64.56 127 GLU A C 1
ATOM 998 O O . GLU A 1 127 ? -1.192 7.282 -18.603 1.00 64.56 127 GLU A O 1
ATOM 1003 N N . THR A 1 128 ? 0.101 5.882 -17.443 1.00 64.75 128 THR A N 1
ATOM 1004 C CA . THR A 1 128 ? 1.208 5.914 -18.405 1.00 64.75 128 THR A CA 1
ATOM 1005 C C . THR A 1 128 ? 1.347 4.581 -19.117 1.00 64.75 128 THR A C 1
ATOM 1007 O O . THR A 1 128 ? 1.068 3.514 -18.573 1.00 64.75 128 THR A O 1
ATOM 1010 N N . ASN A 1 129 ? 1.841 4.641 -20.354 1.00 70.75 129 ASN A N 1
ATOM 1011 C CA . ASN A 1 129 ? 2.345 3.455 -21.031 1.00 70.75 129 ASN A CA 1
ATOM 1012 C C . ASN A 1 129 ? 3.632 3.019 -20.325 1.00 70.75 129 ASN A C 1
ATOM 1014 O O . ASN A 1 129 ? 4.703 3.561 -20.602 1.00 70.75 129 ASN A O 1
ATOM 1018 N N . ILE A 1 130 ? 3.508 2.067 -19.402 1.00 80.12 130 ILE A N 1
ATOM 1019 C CA . ILE A 1 130 ? 4.641 1.432 -18.730 1.00 80.12 130 ILE A CA 1
ATOM 1020 C C . ILE A 1 130 ? 5.451 0.684 -19.791 1.00 80.12 130 ILE A C 1
ATOM 1022 O O . ILE A 1 130 ? 4.920 -0.185 -20.485 1.00 80.12 130 ILE A O 1
ATOM 1026 N N . ASN A 1 131 ? 6.742 0.989 -19.928 1.00 85.44 131 ASN A N 1
ATOM 1027 C CA . ASN A 1 131 ? 7.611 0.329 -20.903 1.00 85.44 131 ASN A CA 1
ATOM 1028 C C . ASN A 1 131 ? 8.528 -0.704 -20.252 1.00 85.44 131 ASN A C 1
ATOM 1030 O O . ASN A 1 131 ? 9.006 -0.569 -19.126 1.00 85.44 131 ASN A O 1
ATOM 1034 N N . LYS A 1 132 ? 8.854 -1.749 -21.013 1.00 86.75 132 LYS A N 1
ATOM 1035 C CA . LYS A 1 132 ? 9.778 -2.782 -20.558 1.00 86.75 132 LYS A CA 1
ATOM 1036 C C . LYS A 1 132 ? 11.149 -2.169 -20.284 1.00 86.75 132 LYS A C 1
ATOM 1038 O O . LYS A 1 132 ? 11.685 -1.422 -21.099 1.00 86.75 132 LYS A O 1
ATOM 1043 N N . SER A 1 133 ? 11.776 -2.598 -19.195 1.00 87.56 133 SER A N 1
ATOM 1044 C CA . SER A 1 133 ? 13.057 -2.093 -18.684 1.00 87.56 133 SER A CA 1
ATOM 1045 C C . SER A 1 133 ? 12.998 -0.683 -18.092 1.00 87.56 133 SER A C 1
ATOM 1047 O O . SER A 1 133 ? 14.054 -0.122 -17.783 1.00 87.56 133 SER A O 1
ATOM 1049 N N . GLU A 1 134 ? 11.808 -0.101 -17.915 1.00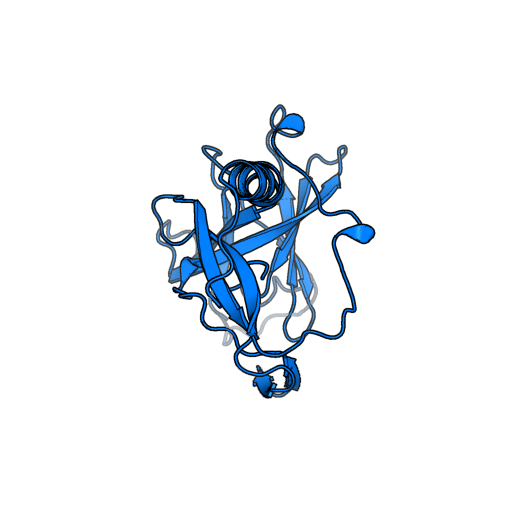 86.25 134 GLU A N 1
ATOM 1050 C CA . GLU A 1 134 ? 11.677 1.115 -17.119 1.00 86.25 134 GLU A CA 1
ATOM 1051 C C . GLU A 1 134 ? 11.988 0.837 -15.648 1.00 86.25 134 GLU A C 1
ATOM 1053 O O . GLU A 1 134 ? 11.681 -0.245 -15.143 1.00 86.25 134 GLU A O 1
ATOM 1058 N N . PRO A 1 135 ? 12.647 1.785 -14.969 1.00 86.25 135 PRO A N 1
ATOM 1059 C CA . PRO A 1 135 ? 12.905 1.700 -13.540 1.00 86.25 135 PRO A CA 1
ATOM 1060 C C . PRO A 1 135 ? 11.592 1.743 -12.758 1.00 86.25 135 PRO A C 1
ATOM 1062 O O . PRO A 1 135 ? 10.681 2.488 -13.106 1.00 86.25 135 PRO A O 1
ATOM 1065 N N . VAL A 1 136 ? 11.519 0.974 -11.680 1.00 87.75 136 VAL A N 1
ATOM 1066 C CA . VAL A 1 136 ? 10.355 0.953 -10.794 1.00 87.75 136 VAL A CA 1
ATOM 1067 C C . VAL A 1 136 ? 10.814 0.756 -9.358 1.00 87.75 136 VAL A C 1
ATOM 1069 O O . VAL A 1 136 ? 11.848 0.122 -9.106 1.00 87.75 136 VAL A O 1
ATOM 1072 N N . TRP A 1 137 ? 10.073 1.331 -8.417 1.00 88.38 137 TRP A N 1
ATOM 1073 C CA . TRP A 1 137 ? 10.395 1.281 -6.999 1.00 88.38 137 TRP A CA 1
ATOM 1074 C C . TRP A 1 137 ? 9.157 0.942 -6.215 1.00 88.38 137 TRP A C 1
ATOM 1076 O O . TRP A 1 137 ? 8.179 1.674 -6.253 1.00 88.38 137 TRP A O 1
ATOM 1086 N N . VAL A 1 138 ? 9.242 -0.123 -5.430 1.00 89.19 138 VAL A N 1
ATOM 1087 C CA . VAL A 1 138 ? 8.173 -0.413 -4.483 1.00 89.19 138 VAL A CA 1
ATOM 1088 C C . VAL A 1 138 ? 8.496 0.274 -3.175 1.00 89.19 138 VAL A C 1
ATOM 1090 O O . VAL A 1 138 ? 9.613 0.144 -2.692 1.00 89.19 138 VAL A O 1
ATOM 1093 N N . VAL A 1 139 ? 7.549 1.015 -2.607 1.00 89.12 139 VAL A N 1
ATOM 1094 C CA . VAL A 1 139 ? 7.746 1.736 -1.340 1.00 89.12 139 VAL A CA 1
ATOM 1095 C C . VAL A 1 139 ? 6.814 1.147 -0.298 1.00 89.12 139 VAL A C 1
ATOM 1097 O O . VAL A 1 139 ? 5.600 1.246 -0.426 1.00 89.12 139 VAL A O 1
ATOM 1100 N N . GLY A 1 140 ? 7.348 0.557 0.766 1.00 89.56 140 GLY A N 1
ATOM 1101 C CA . GLY A 1 140 ? 6.489 -0.019 1.798 1.00 89.56 140 GLY A CA 1
ATOM 1102 C C . GLY A 1 140 ? 7.233 -0.528 3.015 1.00 89.56 140 GLY A C 1
ATOM 1103 O O . GLY A 1 140 ? 8.412 -0.244 3.201 1.00 89.56 140 GLY A O 1
ATOM 1104 N N . CYS A 1 141 ? 6.539 -1.279 3.862 1.00 86.31 141 CYS A N 1
ATOM 1105 C CA . CYS A 1 141 ? 7.083 -1.818 5.105 1.00 86.31 141 CYS A CA 1
ATOM 1106 C C . CYS A 1 141 ? 7.426 -3.301 4.941 1.00 86.31 141 CYS A C 1
ATOM 1108 O O . CYS A 1 141 ? 6.534 -4.133 4.821 1.00 86.31 141 CYS A O 1
ATOM 1110 N N . PHE A 1 142 ? 8.710 -3.663 4.965 1.00 76.00 142 PHE A N 1
ATOM 1111 C CA . PHE A 1 142 ? 9.132 -5.034 4.636 1.00 76.00 142 PHE A CA 1
ATOM 1112 C C . PHE A 1 142 ? 8.744 -6.071 5.699 1.00 76.00 142 PHE A C 1
ATOM 1114 O O . PHE A 1 142 ? 8.452 -7.222 5.379 1.00 76.00 142 PHE A O 1
ATOM 1121 N N . SER A 1 143 ? 8.771 -5.682 6.976 1.00 71.62 143 SER A N 1
ATOM 1122 C CA . SER A 1 143 ? 8.616 -6.607 8.101 1.00 71.62 143 SER A CA 1
ATOM 1123 C C . SER A 1 143 ? 7.987 -5.948 9.331 1.00 71.62 143 SER A C 1
ATOM 1125 O O . SER A 1 143 ? 7.773 -4.735 9.375 1.00 71.62 143 SER A O 1
ATOM 1127 N N . LYS A 1 144 ? 7.752 -6.747 10.382 1.00 66.00 144 LYS A N 1
ATOM 1128 C CA . LYS A 1 144 ? 7.278 -6.295 11.705 1.00 66.00 144 LYS A CA 1
ATOM 1129 C C . LYS A 1 144 ? 8.142 -5.182 12.324 1.00 66.00 144 LYS A C 1
ATOM 1131 O O . LYS A 1 144 ? 7.664 -4.465 13.195 1.00 66.00 144 LYS A O 1
ATOM 1136 N N . ALA A 1 145 ? 9.393 -5.023 11.888 1.00 60.69 145 ALA A N 1
ATOM 1137 C CA . ALA A 1 145 ? 10.321 -4.024 12.415 1.00 60.69 145 ALA A CA 1
ATOM 1138 C C . ALA A 1 145 ? 10.012 -2.573 11.987 1.00 60.69 145 ALA A C 1
ATOM 1140 O O . ALA A 1 145 ? 10.832 -1.699 12.242 1.00 60.69 145 ALA A O 1
ATOM 1141 N N . LEU A 1 146 ? 8.866 -2.305 11.340 1.00 64.31 146 LEU A N 1
ATOM 1142 C CA . LEU A 1 146 ? 8.497 -0.992 10.782 1.00 64.31 146 LEU A CA 1
ATOM 1143 C C . LEU A 1 146 ? 9.506 -0.410 9.784 1.00 64.31 146 LEU A C 1
ATOM 1145 O O . LEU A 1 146 ? 9.437 0.766 9.427 1.00 64.31 146 LEU A O 1
ATOM 1149 N N . GLU A 1 147 ? 10.430 -1.235 9.305 1.00 72.81 147 GLU A N 1
ATOM 1150 C CA . GLU A 1 147 ? 11.455 -0.804 8.376 1.00 72.81 147 GLU A CA 1
ATOM 1151 C C . GLU A 1 147 ? 10.805 -0.508 7.024 1.00 72.81 147 GLU A C 1
ATOM 1153 O O . GLU A 1 147 ? 10.335 -1.409 6.317 1.00 72.81 147 GLU A O 1
ATOM 1158 N N . LYS A 1 148 ? 10.733 0.787 6.700 1.00 78.12 148 LYS A N 1
ATOM 1159 C CA . LYS A 1 148 ? 10.354 1.248 5.371 1.00 78.12 148 LYS A CA 1
ATOM 1160 C C . LYS A 1 148 ? 11.500 0.926 4.428 1.00 78.12 148 LYS A C 1
ATOM 1162 O O . LYS A 1 148 ? 12.638 1.321 4.671 1.00 78.12 148 LYS A O 1
ATOM 1167 N N . VAL A 1 149 ? 11.189 0.215 3.358 1.00 81.81 149 VAL A N 1
ATOM 1168 C CA . VAL A 1 149 ? 12.143 -0.160 2.323 1.00 81.81 149 VAL A CA 1
ATOM 1169 C C . VAL A 1 149 ? 11.683 0.396 0.991 1.00 81.81 149 VAL A C 1
ATOM 1171 O O . VAL A 1 149 ? 10.485 0.532 0.734 1.00 81.81 149 VAL A O 1
ATOM 1174 N N . ILE A 1 150 ? 12.660 0.690 0.141 1.00 82.75 150 ILE A N 1
ATOM 1175 C CA . ILE A 1 150 ? 12.423 1.076 -1.243 1.00 82.75 150 ILE A CA 1
ATOM 1176 C C . ILE A 1 150 ? 13.245 0.149 -2.137 1.00 82.75 150 ILE A C 1
ATOM 1178 O O . ILE A 1 150 ? 14.342 0.507 -2.560 1.00 82.75 150 ILE A O 1
ATOM 1182 N N . PRO A 1 151 ? 12.813 -1.102 -2.350 1.00 82.44 151 PRO A N 1
ATOM 1183 C CA . PRO A 1 151 ? 13.471 -1.996 -3.287 1.00 82.44 151 PRO A CA 1
ATOM 1184 C C . PRO A 1 151 ? 13.409 -1.455 -4.727 1.00 82.44 151 PRO A C 1
ATOM 1186 O O . PRO A 1 151 ? 12.314 -1.280 -5.273 1.00 82.44 151 PRO A O 1
ATOM 1189 N N . PRO A 1 152 ? 14.568 -1.220 -5.371 1.00 87.75 152 PRO A N 1
ATOM 1190 C CA . PRO A 1 152 ? 14.614 -0.852 -6.775 1.00 87.75 152 PRO A CA 1
ATOM 1191 C C . PRO A 1 152 ? 14.467 -2.085 -7.670 1.00 87.75 152 PRO A C 1
ATOM 1193 O O . PRO A 1 152 ? 14.903 -3.191 -7.333 1.00 87.75 152 PRO A O 1
ATOM 1196 N N . GLY A 1 153 ? 13.926 -1.874 -8.860 1.00 90.19 153 GLY A N 1
ATOM 1197 C CA . GLY A 1 153 ? 13.851 -2.888 -9.896 1.00 90.19 153 GLY A CA 1
ATOM 1198 C C . GLY A 1 153 ? 13.568 -2.278 -11.258 1.00 90.19 153 GLY A C 1
ATOM 1199 O O . GLY A 1 153 ? 13.728 -1.077 -11.479 1.00 90.19 153 GLY A O 1
ATOM 1200 N N . TYR A 1 154 ? 13.169 -3.136 -12.185 1.00 90.75 154 TYR A N 1
ATOM 1201 C CA . TYR A 1 154 ? 12.746 -2.737 -13.517 1.00 90.75 154 TYR A CA 1
ATOM 1202 C C . TYR A 1 154 ? 11.501 -3.506 -13.948 1.00 90.75 154 TYR A C 1
ATOM 1204 O O . TYR A 1 154 ? 11.286 -4.657 -13.549 1.00 90.75 154 TYR A O 1
ATOM 1212 N N . VAL A 1 155 ? 10.703 -2.886 -14.810 1.00 90.56 155 VAL A N 1
ATOM 1213 C CA . VAL A 1 155 ? 9.576 -3.527 -15.485 1.00 90.56 155 VAL A CA 1
ATOM 1214 C C . VAL A 1 155 ? 10.111 -4.652 -16.367 1.00 90.56 155 VAL A C 1
ATOM 1216 O O . VAL A 1 155 ? 10.897 -4.439 -17.290 1.00 90.56 155 VAL A O 1
ATOM 1219 N N . SER A 1 156 ? 9.693 -5.875 -16.080 1.00 89.94 156 SER A N 1
ATOM 1220 C CA . SER A 1 156 ? 10.057 -7.079 -16.827 1.00 89.94 156 SER A CA 1
ATOM 1221 C C . SER A 1 156 ? 9.113 -7.321 -18.007 1.00 89.94 156 SER A C 1
ATOM 1223 O O . SER A 1 156 ? 9.577 -7.665 -19.100 1.00 89.94 156 SER A O 1
ATOM 1225 N N . THR A 1 157 ? 7.813 -7.090 -17.800 1.00 88.94 157 THR A N 1
ATOM 1226 C CA . THR A 1 157 ? 6.741 -7.264 -18.795 1.00 88.94 157 THR A CA 1
ATOM 1227 C C . THR A 1 157 ? 5.626 -6.259 -18.513 1.00 88.94 157 THR A C 1
ATOM 1229 O O . THR A 1 157 ? 5.270 -6.099 -17.352 1.00 88.94 157 THR A O 1
ATOM 1232 N N . CYS A 1 158 ? 5.089 -5.605 -19.544 1.00 85.88 158 CYS A N 1
ATOM 1233 C CA . CYS A 1 158 ? 4.108 -4.520 -19.399 1.00 85.88 158 CYS A CA 1
ATOM 1234 C C . CYS A 1 158 ? 2.661 -5.012 -19.330 1.00 85.88 158 CYS A C 1
ATOM 1236 O O . CYS A 1 158 ? 1.887 -4.479 -18.550 1.00 85.88 158 CYS A O 1
ATOM 1238 N N . ASP A 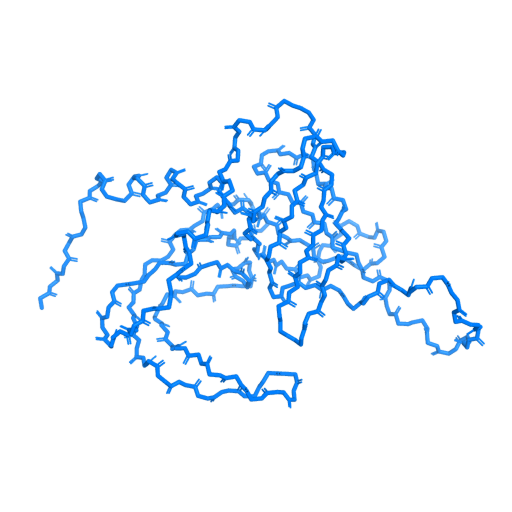1 159 ? 2.338 -6.060 -20.090 1.00 84.94 159 ASP A N 1
ATOM 1239 C CA . ASP A 1 159 ? 0.980 -6.584 -20.210 1.00 84.94 159 ASP A CA 1
ATOM 1240 C C . ASP A 1 159 ? 0.951 -8.029 -19.718 1.00 84.94 159 ASP A C 1
ATOM 1242 O O . ASP A 1 159 ? 1.355 -8.970 -20.409 1.00 84.94 159 ASP A O 1
ATOM 1246 N N . VAL A 1 160 ? 0.535 -8.196 -18.471 1.00 86.12 160 VAL A N 1
ATOM 1247 C CA . VAL A 1 160 ? 0.365 -9.485 -17.813 1.00 86.12 160 VAL A CA 1
ATOM 1248 C C . VAL A 1 160 ? -1.088 -9.609 -17.404 1.00 86.12 160 VAL A C 1
ATOM 1250 O O . VAL A 1 160 ? -1.579 -8.872 -16.553 1.00 86.12 160 VAL A O 1
ATOM 1253 N N . GLU A 1 161 ? -1.765 -10.587 -17.989 1.00 90.12 161 GLU A N 1
ATOM 1254 C CA . GLU A 1 161 ? -3.089 -10.991 -17.546 1.00 90.12 161 GLU A CA 1
ATOM 1255 C C . GLU A 1 161 ? -2.960 -12.006 -16.415 1.00 90.12 161 GLU A C 1
ATOM 1257 O O . GLU A 1 161 ? -2.270 -13.026 -16.532 1.00 90.12 161 GLU A O 1
ATOM 1262 N N . LYS A 1 162 ? -3.619 -11.724 -15.294 1.00 86.50 162 LYS A N 1
ATOM 1263 C CA . LYS A 1 162 ? -3.625 -12.604 -14.131 1.00 86.50 162 LYS A CA 1
ATOM 1264 C C . LYS A 1 162 ? -5.023 -12.688 -13.552 1.00 86.50 162 LYS A C 1
ATOM 1266 O O . LYS A 1 162 ? -5.670 -11.672 -13.335 1.00 86.50 162 LYS A O 1
ATOM 1271 N N . VAL A 1 163 ? -5.453 -13.906 -13.234 1.00 85.19 163 VAL A N 1
ATOM 1272 C CA . VAL A 1 163 ? -6.685 -14.113 -12.476 1.00 85.19 163 VAL A CA 1
ATOM 1273 C C . VAL A 1 163 ? -6.396 -13.902 -10.991 1.00 85.19 163 VAL A C 1
ATOM 1275 O O . VAL A 1 163 ? -5.557 -14.596 -10.406 1.00 85.19 163 VAL A O 1
ATOM 1278 N N . VAL A 1 164 ? -7.070 -12.934 -10.379 1.00 81.19 164 VAL A N 1
ATOM 1279 C CA . VAL A 1 164 ? -6.994 -12.626 -8.949 1.00 81.19 164 VAL A CA 1
ATOM 1280 C C . VAL A 1 164 ? -8.413 -12.641 -8.401 1.00 81.19 164 VAL A C 1
ATOM 1282 O O . VAL A 1 164 ? -9.233 -11.837 -8.819 1.00 81.19 164 VAL A O 1
ATOM 1285 N N . ARG A 1 165 ? -8.698 -13.548 -7.455 1.00 76.69 165 ARG A N 1
ATOM 1286 C CA . ARG A 1 165 ? -10.034 -13.689 -6.837 1.00 76.69 165 ARG A CA 1
ATOM 1287 C C . ARG A 1 165 ? -11.156 -13.806 -7.885 1.00 76.69 165 ARG A C 1
ATOM 1289 O O . ARG A 1 165 ? -12.146 -13.095 -7.811 1.00 76.69 165 ARG A O 1
ATOM 1296 N N . ASP A 1 166 ? -10.953 -14.697 -8.854 1.00 81.81 166 ASP A N 1
ATOM 1297 C CA . ASP A 1 166 ? -11.871 -14.979 -9.970 1.00 81.81 166 ASP A CA 1
ATOM 1298 C C . ASP A 1 166 ? -12.075 -13.835 -10.981 1.00 81.81 166 ASP A C 1
ATOM 1300 O O . ASP A 1 166 ? -12.851 -13.983 -11.923 1.00 81.81 166 ASP A O 1
ATOM 1304 N N . GLU A 1 167 ? -11.317 -12.742 -10.868 1.00 80.94 167 GLU A N 1
ATOM 1305 C CA . GLU A 1 167 ? -11.332 -11.642 -11.832 1.00 80.94 167 GLU A CA 1
ATOM 1306 C C . GLU A 1 167 ? -10.063 -11.584 -12.671 1.00 80.94 167 GLU A C 1
ATOM 1308 O O . GLU A 1 167 ? -8.955 -11.795 -12.173 1.00 80.94 167 GLU A O 1
ATOM 1313 N N . LEU A 1 168 ? -10.227 -11.287 -13.961 1.00 85.56 168 LEU A N 1
ATOM 1314 C CA . LEU A 1 168 ? -9.116 -11.071 -14.877 1.00 85.56 168 LEU A CA 1
ATOM 1315 C C . LEU A 1 168 ? -8.585 -9.648 -14.702 1.00 85.56 168 LEU A C 1
ATOM 1317 O O . LEU A 1 168 ? -9.284 -8.677 -14.980 1.00 85.56 168 LEU A O 1
ATOM 1321 N N . VAL A 1 169 ? -7.333 -9.540 -14.273 1.00 85.25 169 VAL A N 1
ATOM 1322 C CA . VAL A 1 169 ? -6.650 -8.269 -14.034 1.00 85.25 169 VAL A CA 1
ATOM 1323 C C . VAL A 1 169 ? -5.538 -8.105 -15.049 1.00 85.25 169 VAL A C 1
ATOM 1325 O O . VAL A 1 169 ? -4.739 -9.024 -15.247 1.00 85.25 169 VAL A O 1
ATOM 1328 N N . GLN A 1 170 ? -5.462 -6.923 -15.650 1.00 86.50 170 GLN A N 1
ATOM 1329 C CA . GLN A 1 170 ? -4.294 -6.494 -16.406 1.00 86.50 170 GLN A CA 1
ATOM 1330 C C . GLN A 1 170 ? -3.326 -5.777 -15.469 1.00 86.50 170 GLN A C 1
ATOM 1332 O O . GLN A 1 170 ? -3.703 -4.892 -14.703 1.00 86.50 170 GLN A O 1
ATOM 1337 N N . THR A 1 171 ? -2.073 -6.208 -15.487 1.00 87.81 171 THR A N 1
ATOM 1338 C CA . THR A 1 171 ? -1.008 -5.668 -14.645 1.00 87.81 171 THR A CA 1
ATOM 1339 C C . THR A 1 171 ? 0.332 -5.775 -15.365 1.00 87.81 171 THR A C 1
ATOM 1341 O O . THR A 1 171 ? 0.411 -6.318 -16.462 1.00 87.81 171 THR A O 1
ATOM 1344 N N . PHE A 1 172 ? 1.402 -5.304 -14.736 1.00 89.50 172 PHE A N 1
ATOM 1345 C CA . PHE A 1 172 ? 2.767 -5.464 -15.216 1.00 89.50 172 PHE A CA 1
ATOM 1346 C C . PHE A 1 172 ? 3.574 -6.315 -14.227 1.00 89.50 172 PHE A C 1
ATOM 1348 O O . PHE A 1 172 ? 3.238 -6.442 -13.050 1.00 89.50 172 PHE A O 1
ATOM 1355 N N . ALA A 1 173 ? 4.660 -6.920 -14.698 1.00 91.00 173 ALA A N 1
ATOM 1356 C CA . ALA A 1 173 ? 5.611 -7.633 -13.853 1.00 91.00 173 ALA A CA 1
ATOM 1357 C C . ALA A 1 173 ? 6.884 -6.805 -13.697 1.00 91.00 173 ALA A C 1
ATOM 1359 O O . ALA A 1 173 ? 7.390 -6.259 -14.678 1.00 91.00 173 ALA A O 1
ATOM 1360 N N . HIS A 1 174 ? 7.454 -6.775 -12.496 1.00 93.25 174 HIS A N 1
ATOM 1361 C CA . HIS A 1 174 ? 8.710 -6.087 -12.210 1.00 93.25 174 HIS A CA 1
ATOM 1362 C C . HIS A 1 174 ? 9.679 -6.952 -11.402 1.00 93.25 174 HIS A C 1
ATOM 1364 O O . HIS A 1 174 ? 9.290 -7.927 -10.762 1.00 93.25 174 HIS A O 1
ATOM 1370 N N . SER A 1 175 ? 10.948 -6.553 -11.377 1.00 92.94 175 SER A N 1
ATOM 1371 C CA . SER A 1 175 ? 12.010 -7.277 -10.675 1.00 92.94 175 SER A CA 1
ATOM 1372 C C . SER A 1 175 ? 12.231 -6.848 -9.218 1.00 92.94 175 SER A C 1
ATOM 1374 O O . SER A 1 175 ? 13.163 -7.356 -8.595 1.00 92.94 175 SER A O 1
ATOM 1376 N N . CYS A 1 176 ? 11.467 -5.887 -8.680 1.00 90.38 176 CYS A N 1
ATOM 1377 C CA . CYS A 1 176 ? 11.633 -5.475 -7.283 1.00 90.38 176 CYS A CA 1
ATOM 1378 C C . CYS A 1 176 ? 11.414 -6.673 -6.346 1.00 90.38 176 CYS A C 1
ATOM 1380 O O . CYS A 1 176 ? 10.427 -7.392 -6.521 1.00 90.38 176 CYS A O 1
ATOM 1382 N N . PRO A 1 177 ? 12.283 -6.904 -5.348 1.00 87.31 177 PRO A N 1
ATOM 1383 C CA . PRO A 1 177 ? 12.038 -7.930 -4.343 1.00 87.31 177 PRO A CA 1
ATOM 1384 C C . PRO A 1 177 ? 10.802 -7.576 -3.506 1.00 87.31 177 PRO A C 1
ATOM 1386 O O . PRO A 1 177 ? 10.803 -6.591 -2.769 1.00 87.31 177 PRO A O 1
ATOM 1389 N N . ILE A 1 178 ? 9.760 -8.403 -3.611 1.00 84.00 178 ILE A N 1
ATOM 1390 C CA . ILE A 1 178 ? 8.515 -8.283 -2.844 1.00 84.00 178 ILE A CA 1
ATOM 1391 C C . ILE A 1 178 ? 8.481 -9.376 -1.781 1.00 84.00 178 ILE A C 1
ATOM 1393 O O . ILE A 1 178 ? 8.459 -10.562 -2.104 1.00 84.00 178 ILE A O 1
ATOM 1397 N N . GLY A 1 179 ? 8.493 -8.965 -0.514 1.00 82.31 179 GLY A N 1
ATOM 1398 C CA . GLY A 1 179 ? 8.186 -9.829 0.627 1.00 82.31 179 GLY A CA 1
ATOM 1399 C C . GLY A 1 179 ? 6.759 -9.603 1.124 1.00 82.31 179 GLY A C 1
ATOM 1400 O O . GLY A 1 179 ? 6.095 -8.661 0.693 1.00 82.31 179 GLY A O 1
ATOM 1401 N N . ASP A 1 180 ? 6.310 -10.426 2.074 1.00 78.88 180 ASP A N 1
ATOM 1402 C CA . ASP A 1 180 ? 4.931 -10.398 2.588 1.00 78.88 180 ASP A CA 1
ATOM 1403 C C . ASP A 1 180 ? 4.485 -9.004 3.065 1.00 78.88 180 ASP A C 1
ATOM 1405 O O . ASP A 1 180 ? 3.368 -8.587 2.781 1.00 78.88 180 ASP A O 1
ATOM 1409 N N . GLY A 1 181 ? 5.361 -8.233 3.719 1.00 84.94 181 GLY A N 1
ATOM 1410 C CA . GLY A 1 181 ? 5.026 -6.883 4.192 1.00 84.94 181 GLY A CA 1
ATOM 1411 C C . GLY A 1 181 ? 4.803 -5.842 3.083 1.00 84.94 181 GLY A C 1
ATOM 1412 O O . GLY A 1 181 ? 4.151 -4.822 3.310 1.00 84.94 181 GLY A O 1
ATOM 1413 N N . LEU A 1 182 ? 5.292 -6.100 1.867 1.00 89.19 182 LEU A N 1
ATOM 1414 C CA . LEU A 1 182 ? 5.149 -5.196 0.721 1.00 89.19 182 LEU A CA 1
ATOM 1415 C C . LEU A 1 182 ? 3.887 -5.458 -0.106 1.00 89.19 182 LEU A C 1
ATOM 1417 O O . LEU A 1 182 ? 3.646 -4.767 -1.092 1.00 89.19 182 LEU A O 1
ATOM 1421 N N . ILE A 1 183 ? 3.051 -6.421 0.281 1.00 89.06 183 ILE A N 1
ATOM 1422 C CA . ILE A 1 183 ? 1.763 -6.630 -0.382 1.00 89.06 183 ILE A CA 1
ATOM 1423 C C . ILE A 1 183 ? 0.891 -5.383 -0.168 1.00 89.06 183 ILE A C 1
ATOM 1425 O O . ILE A 1 183 ? 0.720 -4.920 0.959 1.00 89.06 183 ILE A O 1
ATOM 1429 N N . GLY A 1 184 ? 0.353 -4.833 -1.260 1.00 89.69 184 GLY A N 1
ATOM 1430 C CA . GLY A 1 184 ? -0.420 -3.585 -1.262 1.00 89.69 184 GLY A CA 1
ATOM 1431 C C . GLY A 1 184 ? 0.421 -2.305 -1.322 1.00 89.69 184 GLY A C 1
ATOM 1432 O O . GLY A 1 184 ? -0.151 -1.216 -1.302 1.00 89.69 184 GLY A O 1
ATOM 1433 N N . ALA A 1 185 ? 1.752 -2.414 -1.398 1.00 90.62 185 ALA A N 1
ATOM 1434 C CA . ALA A 1 185 ? 2.632 -1.265 -1.575 1.00 90.62 185 ALA A CA 1
ATOM 1435 C C . ALA A 1 185 ? 2.492 -0.642 -2.982 1.00 90.62 185 ALA A C 1
ATOM 1437 O O . ALA A 1 185 ? 2.312 -1.381 -3.952 1.00 90.62 185 ALA A O 1
ATOM 1438 N N . PRO A 1 186 ? 2.612 0.694 -3.108 1.00 88.19 186 PRO A N 1
ATOM 1439 C CA . PRO A 1 186 ? 2.759 1.366 -4.400 1.00 88.19 186 PRO A CA 1
ATOM 1440 C C . PRO A 1 186 ? 4.049 0.933 -5.112 1.00 88.19 186 PRO A C 1
ATOM 1442 O O . PRO A 1 186 ? 5.066 0.688 -4.454 1.00 88.19 186 PRO A O 1
ATOM 1445 N N . SER A 1 187 ? 3.999 0.899 -6.444 1.00 82.69 187 SER A N 1
ATOM 1446 C CA . SER A 1 187 ? 5.107 0.576 -7.354 1.00 82.69 187 SER A CA 1
ATOM 1447 C C . SER A 1 187 ? 5.219 1.600 -8.471 1.00 82.69 187 SER A C 1
ATOM 1449 O O . SER A 1 187 ? 4.143 1.882 -9.045 1.00 82.69 187 SER A O 1
#

Sequence (187 aa):
MSRSYSVESWSLLNESMSRSVVQLAVCKGDRMLPVHFGTGIILCYVPSPSCIAILTTVTCAENREKGEEDDEEKKKDDYKTFVKFGDFEEKRAFVFLKDSILTVLVAPMPGGYEKNIIPLDGESFYETNINKSEPVWVVGCFSKALEKVIPPGYVSTCDVEKVVRDELVQTFAHSCPIGDGLIGAPS

Radius of gyration: 17.73 Å; chains: 1; bounding box: 54×39×41 Å

Secondary structure (DSSP, 8-state):
---PPPHHHHHHHHHHHHTTEEEEEEEETT-SSEEEEEEEEEEEEEETTEEEEEEES--PSPPPPTT----TT-----EEEEEE-TTPPPEEEEEEEE-SS-EEEEEEPPTT-GGG--PPPGGG-----PPTT-EEE--EE-STT--EE--EEEEEEEEEEEEETTEEEEEEEE-S---GGGTT---

pLDDT: mean 78.04, std 14.34, range [36.5, 93.25]

Foldseek 3Di:
DDDDDDPVVVVVCCQQFLQQKKKKFKDFDPPPDGPFIAMWGWADADVVQGKTKTKFQDDDPADDDPDDDDDPPDPPTPIWMWIGRPPDDIWTWHFPDDDLRMTIIMTHDDPPCPVSHDHDDPVNDDPDQFDFFAKDWWWWQQDPVSDTDTFIWTFHAAFDWDQDNNDTDTGTDIDGDDHRNHHGTDD

Organism: Panicum virgatum (NCBI:txid38727)